Protein AF-A0A841R802-F1 (afdb_monomer_lite)

Structure (mmCIF, N/CA/C/O backbone):
data_AF-A0A841R802-F1
#
_entry.id   AF-A0A841R802-F1
#
loop_
_atom_site.group_PDB
_atom_site.id
_atom_site.type_symbol
_atom_site.label_atom_id
_atom_site.label_alt_id
_atom_site.label_comp_id
_atom_site.label_asym_id
_atom_site.label_entity_id
_atom_site.label_seq_id
_atom_site.pdbx_PDB_ins_code
_atom_site.Cartn_x
_atom_site.Cartn_y
_atom_site.Cartn_z
_atom_site.occupancy
_atom_site.B_iso_or_equiv
_atom_site.auth_seq_id
_atom_site.auth_comp_id
_atom_site.auth_asym_id
_atom_site.auth_atom_id
_atom_site.pdbx_PDB_model_num
ATOM 1 N N . MET A 1 1 ? 0.998 -7.413 -37.205 1.00 53.88 1 MET A N 1
ATOM 2 C CA . MET A 1 1 ? 0.824 -7.069 -35.782 1.00 53.88 1 MET A CA 1
ATOM 3 C C . MET A 1 1 ? 1.559 -5.780 -35.501 1.00 53.88 1 MET A C 1
ATOM 5 O O . MET A 1 1 ? 2.720 -5.645 -35.882 1.00 53.88 1 MET A O 1
ATOM 9 N N . SER A 1 2 ? 0.864 -4.784 -34.961 1.00 76.25 2 SER A N 1
ATOM 10 C CA . SER A 1 2 ? 1.490 -3.510 -34.603 1.00 76.25 2 SER A CA 1
ATOM 11 C C . SER A 1 2 ? 2.426 -3.726 -33.400 1.00 76.25 2 SER A C 1
ATOM 13 O O . SER A 1 2 ? 2.115 -4.510 -32.512 1.00 76.25 2 SER A O 1
ATOM 15 N N . ARG A 1 3 ? 3.579 -3.039 -33.314 1.00 70.81 3 ARG A N 1
ATOM 16 C CA . ARG A 1 3 ? 4.527 -3.196 -32.175 1.00 70.81 3 ARG A CA 1
ATOM 17 C C . ARG A 1 3 ? 3.893 -2.938 -30.798 1.00 70.81 3 ARG A C 1
ATOM 19 O O . ARG A 1 3 ? 4.453 -3.332 -29.779 1.00 70.81 3 ARG A O 1
ATOM 26 N N . LEU A 1 4 ? 2.747 -2.256 -30.774 1.00 74.56 4 LEU A N 1
ATOM 27 C CA . LEU A 1 4 ? 1.942 -2.035 -29.580 1.00 74.56 4 LEU A CA 1
ATOM 28 C C . LEU A 1 4 ? 1.226 -3.317 -29.127 1.00 74.56 4 LEU A C 1
ATOM 30 O O . LEU A 1 4 ? 1.218 -3.595 -27.933 1.00 74.56 4 LEU A O 1
ATOM 34 N N . GLU A 1 5 ? 0.682 -4.112 -30.052 1.00 78.75 5 GLU A N 1
ATOM 35 C CA . GLU A 1 5 ? 0.071 -5.416 -29.746 1.00 78.75 5 GLU A CA 1
ATOM 36 C C . GLU A 1 5 ? 1.101 -6.373 -29.145 1.00 78.75 5 GLU A C 1
ATOM 38 O O . GLU A 1 5 ? 0.838 -6.978 -28.111 1.00 78.75 5 GLU A O 1
ATOM 43 N N . ASP A 1 6 ? 2.305 -6.435 -29.720 1.00 79.94 6 ASP A N 1
ATOM 44 C CA . ASP A 1 6 ? 3.393 -7.263 -29.186 1.00 79.94 6 ASP A CA 1
ATOM 45 C C . ASP A 1 6 ? 3.834 -6.801 -27.792 1.00 79.94 6 ASP A C 1
ATOM 47 O O . ASP A 1 6 ? 4.185 -7.619 -26.941 1.00 79.94 6 ASP A O 1
ATOM 51 N N . PHE A 1 7 ? 3.835 -5.488 -27.540 1.00 76.50 7 PHE A N 1
ATOM 52 C CA . PHE A 1 7 ? 4.134 -4.933 -26.223 1.00 76.50 7 PHE A CA 1
ATOM 53 C C . PHE A 1 7 ? 3.058 -5.305 -25.202 1.00 76.50 7 PHE A C 1
ATOM 55 O O . PHE A 1 7 ? 3.397 -5.797 -24.127 1.00 76.50 7 PHE A O 1
ATOM 62 N N . ILE A 1 8 ? 1.782 -5.105 -25.541 1.00 77.50 8 ILE A N 1
ATOM 63 C CA . ILE A 1 8 ? 0.657 -5.438 -24.665 1.00 77.50 8 ILE A CA 1
ATOM 64 C C . ILE A 1 8 ? 0.643 -6.941 -24.395 1.00 77.50 8 ILE A C 1
ATOM 66 O O . ILE A 1 8 ? 0.522 -7.322 -23.240 1.00 77.50 8 ILE A O 1
ATOM 70 N N . ALA A 1 9 ? 0.852 -7.789 -25.404 1.00 77.62 9 ALA A N 1
ATOM 71 C CA . ALA A 1 9 ? 0.921 -9.239 -25.234 1.00 77.62 9 ALA A CA 1
ATOM 72 C C . ALA A 1 9 ? 2.081 -9.660 -24.315 1.00 77.62 9 ALA A C 1
ATOM 74 O O . ALA A 1 9 ? 1.892 -10.482 -23.420 1.00 77.62 9 ALA A O 1
ATOM 75 N N . ARG A 1 10 ? 3.272 -9.060 -24.472 1.00 75.19 10 ARG A N 1
ATOM 76 C CA . ARG A 1 10 ? 4.422 -9.321 -23.586 1.00 75.19 10 ARG A CA 1
ATOM 77 C C . ARG A 1 10 ? 4.179 -8.836 -22.163 1.00 75.19 10 ARG A C 1
ATOM 79 O O . ARG A 1 10 ? 4.538 -9.542 -21.225 1.00 75.19 10 ARG A O 1
ATOM 86 N N . TRP A 1 11 ? 3.587 -7.657 -21.996 1.00 73.50 11 TRP A N 1
ATOM 87 C CA . TRP A 1 11 ? 3.199 -7.154 -20.684 1.00 73.50 11 TRP A CA 1
ATOM 88 C C . TRP A 1 11 ? 2.161 -8.076 -20.051 1.00 73.50 11 TRP A C 1
ATOM 90 O O . TRP A 1 11 ? 2.409 -8.562 -18.963 1.00 73.50 11 TRP A O 1
ATOM 100 N N . LEU A 1 12 ? 1.092 -8.440 -20.761 1.00 72.69 12 LEU A N 1
ATOM 101 C CA . LEU A 1 12 ? 0.051 -9.340 -20.261 1.00 72.69 12 LEU A CA 1
ATOM 102 C C . LEU A 1 12 ? 0.609 -10.721 -19.885 1.00 72.69 12 LEU A C 1
ATOM 104 O O . LEU A 1 12 ? 0.166 -11.307 -18.908 1.00 72.69 12 LEU A O 1
ATOM 108 N N . SER A 1 13 ? 1.614 -11.218 -20.617 1.00 69.00 13 SER A N 1
ATOM 109 C CA . SER A 1 13 ? 2.300 -12.479 -20.290 1.00 69.00 13 SER A CA 1
ATOM 110 C C . SER A 1 13 ? 3.199 -12.402 -19.050 1.00 69.00 13 SER A C 1
ATOM 112 O O . SER A 1 13 ? 3.583 -13.432 -18.505 1.00 69.00 13 SER A O 1
ATOM 1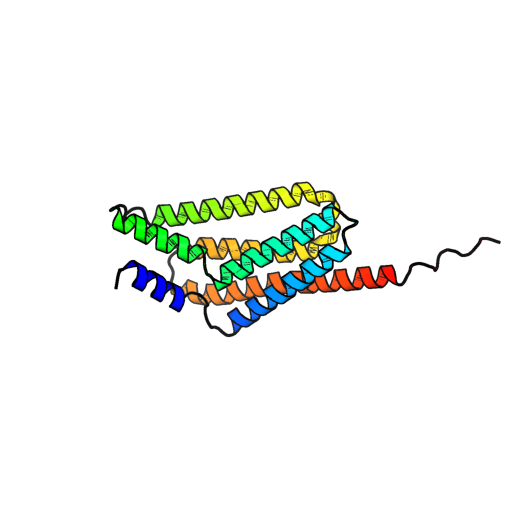14 N N . ARG A 1 14 ? 3.575 -11.187 -18.632 1.00 66.31 14 ARG A N 1
ATOM 115 C CA . ARG A 1 14 ? 4.487 -10.914 -17.512 1.00 66.31 14 ARG A CA 1
ATOM 116 C C . ARG A 1 14 ? 3.768 -10.314 -16.298 1.00 66.31 14 ARG A C 1
ATOM 118 O O . ARG A 1 14 ? 4.287 -10.397 -15.191 1.00 66.31 14 ARG A O 1
ATOM 125 N N . SER A 1 15 ? 2.603 -9.706 -16.505 1.00 59.19 15 SER A N 1
ATOM 126 C CA . SER A 1 15 ? 1.715 -9.192 -15.469 1.00 59.19 15 SER A CA 1
ATOM 127 C C . SER A 1 15 ? 1.057 -10.356 -14.746 1.00 59.19 15 SER A C 1
ATOM 129 O O . SER A 1 15 ? 0.357 -11.161 -15.355 1.00 59.19 15 SER A O 1
ATOM 131 N N . GLY A 1 16 ? 1.300 -10.431 -13.441 1.00 55.97 16 GLY A N 1
ATOM 132 C CA . GLY A 1 16 ? 0.942 -11.582 -12.626 1.00 55.97 16 GLY A CA 1
ATOM 133 C C . GLY A 1 16 ? 2.071 -12.604 -12.610 1.00 55.97 16 GLY A C 1
ATOM 134 O O . GLY A 1 16 ? 2.013 -13.616 -13.303 1.00 55.97 16 GLY A O 1
ATOM 135 N N . ASP A 1 17 ? 3.092 -12.360 -11.782 1.00 57.62 17 ASP A N 1
ATOM 136 C CA . ASP A 1 17 ? 4.033 -13.413 -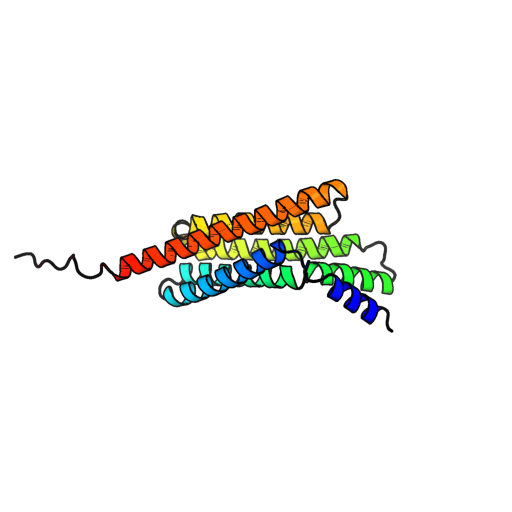11.397 1.00 57.62 17 ASP A CA 1
ATOM 137 C C . ASP A 1 17 ? 3.213 -14.574 -10.815 1.00 57.62 17 ASP A C 1
ATOM 139 O O . ASP A 1 17 ? 2.705 -14.500 -9.695 1.00 57.62 17 ASP A O 1
ATOM 143 N N . ALA A 1 18 ? 3.062 -15.655 -11.584 1.00 63.44 18 ALA A N 1
ATOM 144 C CA . ALA A 1 18 ? 2.250 -16.819 -11.230 1.00 63.44 18 ALA A CA 1
ATOM 145 C C . ALA A 1 18 ? 2.923 -17.706 -10.167 1.00 63.44 18 ALA A C 1
ATOM 147 O O . ALA A 1 18 ? 2.721 -18.919 -10.118 1.00 63.44 18 ALA A O 1
ATOM 148 N N . THR A 1 19 ? 3.755 -17.117 -9.309 1.00 77.44 19 THR A N 1
ATOM 149 C CA . THR A 1 19 ? 4.361 -17.824 -8.190 1.00 77.44 19 THR A CA 1
ATOM 150 C C . THR A 1 19 ? 3.314 -18.062 -7.109 1.00 77.44 19 THR A C 1
ATOM 152 O O . THR A 1 19 ? 2.474 -17.208 -6.820 1.00 77.44 19 THR A O 1
ATOM 155 N N . PHE A 1 20 ? 3.380 -19.232 -6.471 1.00 82.81 20 PHE A N 1
ATOM 156 C CA . PHE A 1 20 ? 2.489 -19.600 -5.369 1.00 82.81 20 PHE A CA 1
ATOM 157 C C . PHE A 1 20 ? 2.419 -18.505 -4.287 1.00 82.81 20 PHE A C 1
ATOM 159 O O . PHE A 1 20 ? 1.335 -18.115 -3.857 1.00 82.81 20 PHE A O 1
ATOM 166 N N . TRP A 1 21 ? 3.568 -17.928 -3.917 1.00 82.69 21 TRP A N 1
ATOM 167 C CA . TRP A 1 21 ? 3.653 -16.844 -2.932 1.00 82.69 21 TRP A CA 1
ATOM 168 C C . TRP A 1 21 ? 2.923 -15.565 -3.349 1.00 82.69 21 TRP A C 1
ATOM 170 O O . TRP A 1 21 ? 2.310 -14.909 -2.506 1.00 82.69 21 TRP A O 1
ATOM 180 N N . SER A 1 22 ? 2.937 -15.217 -4.636 1.00 80.81 22 SER A N 1
ATOM 181 C CA . SER A 1 22 ? 2.209 -14.046 -5.132 1.00 80.81 22 SER A CA 1
ATOM 182 C C . SER A 1 22 ? 0.702 -14.224 -4.982 1.00 80.81 22 SER A C 1
ATOM 184 O O . SER A 1 22 ? 0.035 -13.300 -4.516 1.00 80.81 22 SER A O 1
ATOM 186 N N . TRP A 1 23 ? 0.182 -15.421 -5.270 1.00 85.06 23 TRP A N 1
ATOM 187 C CA . TRP A 1 23 ? -1.226 -15.765 -5.052 1.00 85.06 23 TRP A CA 1
ATOM 188 C C . TRP A 1 23 ? -1.619 -15.729 -3.577 1.00 85.06 23 TRP A C 1
ATOM 190 O O . TRP A 1 23 ? -2.643 -15.136 -3.241 1.00 85.06 23 TRP A O 1
ATOM 200 N N . VAL A 1 24 ? -0.787 -16.290 -2.693 1.00 89.44 24 VAL A N 1
ATOM 201 C CA . VAL A 1 24 ? -1.009 -16.239 -1.237 1.00 89.44 24 VAL A CA 1
ATOM 202 C C . VAL A 1 24 ? -1.101 -14.792 -0.751 1.00 89.44 24 VAL A C 1
ATOM 204 O O . VAL A 1 24 ? -2.050 -14.431 -0.055 1.00 89.44 24 VAL A O 1
ATOM 207 N N . ILE A 1 25 ? -0.159 -13.935 -1.156 1.00 90.62 25 ILE A N 1
ATOM 208 C CA . ILE A 1 25 ? -0.159 -12.520 -0.765 1.00 90.62 25 ILE A CA 1
ATOM 209 C C . ILE A 1 25 ? -1.383 -11.791 -1.335 1.00 90.62 25 ILE A C 1
ATOM 211 O O . ILE A 1 25 ? -1.997 -10.988 -0.637 1.00 90.62 25 ILE A O 1
ATOM 215 N N . THR A 1 26 ? -1.781 -12.070 -2.578 1.00 90.19 26 THR A N 1
ATOM 216 C CA . THR A 1 26 ? -2.979 -11.468 -3.182 1.00 90.19 26 THR A CA 1
ATOM 217 C C . THR A 1 26 ? -4.261 -11.888 -2.478 1.00 90.19 26 THR A C 1
ATOM 219 O O . THR A 1 26 ? -5.112 -11.037 -2.216 1.00 90.19 26 THR A O 1
ATOM 222 N N . PHE A 1 27 ? -4.389 -13.165 -2.124 1.00 91.38 27 PHE A N 1
ATOM 223 C CA . PHE A 1 27 ? -5.514 -13.637 -1.327 1.00 91.38 27 PHE A CA 1
ATOM 224 C C . PHE A 1 27 ? -5.549 -12.936 0.035 1.00 91.38 27 PHE A C 1
ATOM 226 O O . PHE A 1 27 ? -6.595 -12.433 0.444 1.00 91.38 27 PHE A O 1
ATOM 233 N N . LEU A 1 28 ? -4.396 -12.810 0.698 1.00 93.38 28 LEU A N 1
ATOM 234 C CA . LEU A 1 28 ? -4.297 -12.102 1.969 1.00 93.38 28 LEU A CA 1
ATOM 235 C C . LEU A 1 28 ? -4.693 -10.625 1.834 1.00 93.38 28 LEU A C 1
ATOM 237 O O . LEU A 1 28 ? -5.472 -10.139 2.649 1.00 93.38 28 LEU A O 1
ATOM 241 N N . TYR A 1 29 ? -4.246 -9.926 0.785 1.00 93.56 29 TYR A N 1
ATOM 242 C CA . TYR A 1 29 ? -4.717 -8.572 0.474 1.00 93.56 29 TYR A CA 1
ATOM 243 C C . TYR A 1 29 ? -6.242 -8.515 0.400 1.00 93.56 29 TYR A C 1
ATOM 245 O O . TYR A 1 29 ? -6.845 -7.690 1.081 1.00 93.56 29 TYR A O 1
ATOM 253 N N . ALA A 1 30 ? -6.865 -9.394 -0.392 1.00 93.25 30 ALA A N 1
ATOM 254 C CA . ALA A 1 30 ? -8.315 -9.413 -0.562 1.00 93.25 30 ALA A CA 1
ATOM 255 C C . ALA A 1 30 ? -9.039 -9.594 0.781 1.00 93.25 30 ALA A C 1
ATOM 257 O O . ALA A 1 30 ? -9.958 -8.835 1.092 1.00 93.25 30 ALA A O 1
ATOM 258 N N . VAL A 1 31 ? -8.576 -10.532 1.612 1.00 95.25 31 VAL A N 1
ATOM 259 C CA . VAL A 1 31 ? -9.134 -10.769 2.950 1.00 95.25 31 VAL A CA 1
ATOM 260 C C . VAL A 1 31 ? -8.994 -9.532 3.841 1.00 95.25 31 VAL A C 1
ATOM 262 O O . VAL A 1 31 ? -9.989 -9.085 4.413 1.00 95.25 31 VAL A O 1
ATOM 265 N N . VAL A 1 32 ? -7.798 -8.939 3.943 1.00 95.06 32 VAL A N 1
ATOM 266 C CA . VAL A 1 32 ? -7.577 -7.751 4.788 1.00 95.06 32 VAL A CA 1
ATOM 267 C C . VAL A 1 32 ? -8.412 -6.565 4.300 1.00 95.06 32 VAL A C 1
ATOM 269 O O . VAL A 1 32 ? -9.009 -5.873 5.122 1.00 95.06 32 VAL A O 1
ATOM 272 N N . ILE A 1 33 ? -8.513 -6.345 2.986 1.00 94.25 33 ILE A N 1
ATOM 273 C CA . ILE A 1 33 ? -9.329 -5.272 2.397 1.00 94.25 33 ILE A CA 1
ATOM 274 C C . ILE A 1 33 ? -10.802 -5.450 2.772 1.00 94.25 33 ILE A C 1
ATOM 276 O O . ILE A 1 33 ? -11.424 -4.506 3.261 1.00 94.25 33 ILE A O 1
ATOM 280 N N . ILE A 1 34 ? -11.357 -6.651 2.572 1.00 94.38 34 IL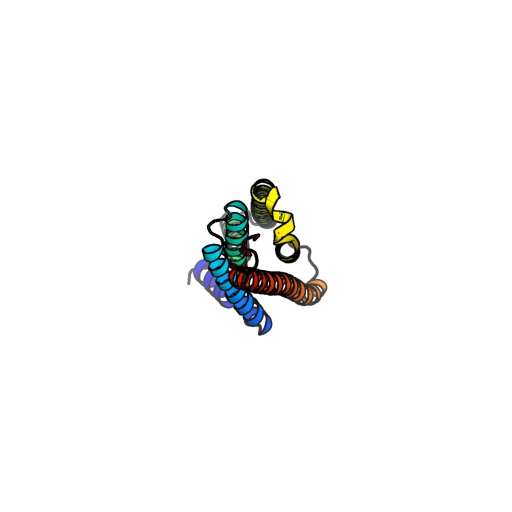E A N 1
ATOM 281 C CA . ILE A 1 34 ? -12.766 -6.942 2.865 1.00 94.38 34 ILE A CA 1
ATOM 282 C C . ILE A 1 34 ? -13.041 -6.734 4.351 1.00 94.38 34 ILE A C 1
ATOM 284 O O . ILE A 1 34 ? -13.951 -5.987 4.708 1.00 94.38 34 ILE A O 1
ATOM 288 N N . LEU A 1 35 ? -12.238 -7.342 5.225 1.00 93.88 35 LEU A N 1
ATOM 289 C CA . LEU A 1 35 ? -12.431 -7.224 6.668 1.00 93.88 35 LEU A CA 1
ATOM 290 C C . LEU A 1 35 ? -12.273 -5.776 7.145 1.00 93.88 35 LEU A C 1
ATOM 292 O O . LEU A 1 35 ? -13.053 -5.317 7.977 1.00 93.88 35 LEU A O 1
ATOM 296 N N . SER A 1 36 ? -11.307 -5.034 6.600 1.00 93.12 36 SER A N 1
ATOM 297 C CA . SER A 1 36 ? -11.069 -3.636 6.962 1.00 93.12 36 SER A CA 1
ATOM 298 C C . SER A 1 36 ? -12.247 -2.756 6.540 1.00 93.12 36 SER A C 1
ATOM 300 O O . SER A 1 36 ? -12.700 -1.896 7.301 1.00 93.12 36 SER A O 1
ATOM 302 N N . PHE A 1 37 ? -12.823 -3.015 5.365 1.00 92.94 37 PHE A N 1
ATOM 303 C CA . PHE A 1 37 ? -14.013 -2.317 4.889 1.00 92.94 37 PHE A CA 1
ATOM 304 C C . PHE A 1 37 ? -15.260 -2.647 5.723 1.00 92.94 37 PHE A C 1
ATOM 306 O O . PHE A 1 37 ? -16.026 -1.748 6.078 1.00 92.94 37 PHE A O 1
ATOM 313 N N . LEU A 1 38 ? -15.449 -3.918 6.086 1.00 91.94 38 LEU A N 1
ATOM 314 C CA . LEU A 1 38 ? -16.527 -4.350 6.979 1.00 91.94 38 LEU A CA 1
ATOM 315 C C . LEU A 1 38 ? -16.401 -3.701 8.362 1.00 91.94 38 LEU A C 1
ATOM 317 O O . LEU A 1 38 ? -17.378 -3.153 8.873 1.00 91.94 38 LEU A O 1
ATOM 321 N N . TYR A 1 39 ? -15.196 -3.684 8.933 1.00 91.38 39 TYR A N 1
ATOM 322 C CA . TYR A 1 39 ? -14.935 -3.033 10.213 1.00 91.38 39 TYR A CA 1
ATOM 323 C C . TYR A 1 39 ? -15.186 -1.522 10.143 1.00 91.38 39 TYR A C 1
ATOM 325 O O . TYR A 1 39 ? -15.868 -0.975 11.007 1.00 91.38 39 TYR A O 1
ATOM 333 N N . THR A 1 40 ? -14.758 -0.861 9.062 1.00 91.19 40 THR A N 1
ATOM 334 C CA . THR A 1 40 ? -15.025 0.567 8.814 1.00 91.19 40 THR A CA 1
ATOM 335 C C . THR A 1 40 ? -16.525 0.881 8.861 1.00 91.19 40 THR A C 1
ATOM 337 O O . THR A 1 40 ? -16.927 1.882 9.449 1.00 91.19 40 THR A O 1
ATOM 340 N N . ARG A 1 41 ? -17.383 0.013 8.306 1.00 88.88 41 ARG A N 1
ATOM 341 C CA . ARG A 1 41 ? -18.846 0.192 8.368 1.00 88.88 41 ARG A CA 1
ATOM 342 C C . ARG A 1 41 ? -19.393 0.138 9.798 1.00 88.88 41 ARG A C 1
ATOM 344 O O . ARG A 1 41 ? -20.354 0.852 10.078 1.00 88.88 41 ARG A O 1
ATOM 351 N N . LYS A 1 42 ? -18.783 -0.657 10.685 1.00 87.31 42 LYS A N 1
ATOM 352 C CA . LYS A 1 42 ? -19.180 -0.795 12.097 1.00 87.31 42 LYS A CA 1
ATOM 353 C C . LYS A 1 42 ? -18.840 0.453 12.920 1.00 87.31 42 LYS A C 1
ATOM 355 O O . LYS A 1 42 ? -19.648 0.906 13.719 1.00 87.31 42 LYS A O 1
ATOM 360 N N . ILE A 1 43 ? -17.685 1.068 12.674 1.00 87.06 43 ILE A N 1
ATOM 361 C CA . ILE A 1 43 ? -17.165 2.203 13.463 1.00 87.06 43 ILE A CA 1
ATOM 362 C C . ILE A 1 43 ? -17.597 3.589 12.948 1.00 87.06 43 ILE A C 1
ATOM 364 O O . ILE A 1 43 ? -16.934 4.588 13.226 1.00 87.06 43 ILE A O 1
ATOM 368 N N . ARG A 1 44 ? -18.708 3.689 12.202 1.00 80.56 44 ARG A N 1
ATOM 369 C CA . ARG A 1 44 ? -19.188 4.948 11.585 1.00 80.56 44 ARG A CA 1
ATOM 370 C C . ARG A 1 44 ? -19.370 6.121 12.560 1.00 80.56 44 ARG A C 1
ATOM 372 O O . ARG A 1 44 ? -19.303 7.268 12.125 1.00 80.56 44 ARG A O 1
ATOM 379 N N . GLY A 1 45 ? -19.585 5.852 13.849 1.00 82.19 45 GLY A N 1
ATOM 380 C CA . GLY A 1 45 ? -19.702 6.886 14.885 1.00 82.19 45 GLY A CA 1
ATOM 381 C C . GLY A 1 45 ? -18.387 7.609 15.209 1.00 82.19 45 GLY A C 1
ATOM 382 O O . GLY A 1 45 ? -18.406 8.779 15.581 1.00 82.19 45 GLY A O 1
ATOM 383 N N . ASP A 1 46 ? -17.237 6.958 15.013 1.00 87.69 46 ASP A N 1
ATOM 384 C CA . ASP A 1 46 ? -15.910 7.516 15.291 1.00 87.69 46 ASP A CA 1
ATOM 385 C C . ASP A 1 46 ? -15.272 8.022 13.989 1.00 87.69 46 ASP A C 1
ATOM 387 O O . ASP A 1 46 ? -14.516 7.317 13.321 1.00 87.69 46 ASP A O 1
ATOM 391 N N . LYS A 1 47 ? -15.617 9.257 13.593 1.00 88.19 47 LYS A N 1
ATOM 392 C CA . LYS A 1 47 ? -15.186 9.872 12.321 1.00 88.19 47 LYS A CA 1
ATOM 393 C C . LYS A 1 47 ? -13.676 9.757 12.028 1.00 88.19 47 LYS A C 1
ATOM 395 O O . LYS A 1 47 ? -13.346 9.349 10.911 1.00 88.19 47 LYS A O 1
ATOM 400 N N . PRO A 1 48 ? -12.746 10.111 12.942 1.00 87.81 48 PRO A N 1
ATOM 401 C CA . PRO A 1 48 ? -11.315 10.004 12.654 1.00 87.81 48 PRO A CA 1
ATOM 402 C C . PRO A 1 48 ? -10.849 8.549 12.524 1.00 87.81 48 PRO A C 1
ATOM 404 O O . PRO A 1 48 ? -10.022 8.252 11.662 1.00 87.81 48 PRO A O 1
ATOM 407 N N . LEU A 1 49 ? -11.397 7.622 13.318 1.00 89.25 49 LEU A N 1
ATOM 408 C CA . LEU A 1 49 ? -11.069 6.201 13.198 1.00 89.25 49 LEU A CA 1
ATOM 409 C C . LEU A 1 49 ? -11.619 5.618 11.889 1.00 89.25 49 LEU A C 1
ATOM 411 O O . LEU A 1 49 ? -10.897 4.932 11.170 1.00 89.25 49 LEU A O 1
ATOM 415 N N . HIS A 1 50 ? -12.856 5.958 11.531 1.00 91.00 50 HIS A N 1
ATOM 416 C CA . HIS A 1 50 ? -13.476 5.589 10.262 1.00 91.00 50 HIS A CA 1
ATOM 417 C C . HIS A 1 50 ? -12.646 6.078 9.069 1.00 91.00 50 HIS A C 1
ATOM 419 O O . HIS A 1 50 ? -12.381 5.306 8.150 1.00 91.00 50 HIS A O 1
ATOM 425 N N . LEU A 1 51 ? -12.193 7.339 9.086 1.00 90.94 51 LEU A N 1
ATOM 426 C CA . LEU A 1 51 ? -11.332 7.883 8.033 1.00 90.94 51 LEU A CA 1
ATOM 427 C C . LEU A 1 51 ? -10.012 7.107 7.924 1.00 90.94 51 LEU A C 1
ATOM 429 O O . LEU A 1 51 ? -9.584 6.805 6.814 1.00 90.94 51 LEU A O 1
ATOM 433 N N . LEU A 1 52 ? -9.391 6.747 9.054 1.00 91.12 52 LEU A N 1
ATOM 434 C CA . LEU A 1 52 ? -8.147 5.974 9.081 1.00 91.12 52 LEU A CA 1
ATOM 435 C C . LEU A 1 52 ? -8.322 4.585 8.453 1.00 91.12 52 LEU A C 1
ATOM 437 O O . LEU A 1 52 ? -7.547 4.219 7.572 1.00 91.12 52 LEU A O 1
ATOM 441 N N . TRP A 1 53 ? -9.342 3.826 8.859 1.00 91.62 53 TRP A N 1
ATOM 442 C CA . TRP A 1 53 ? -9.582 2.482 8.318 1.00 91.62 53 TRP A CA 1
ATOM 443 C C . TRP A 1 53 ? -10.063 2.508 6.867 1.00 91.62 53 TRP A C 1
ATOM 445 O O . TRP A 1 53 ? -9.671 1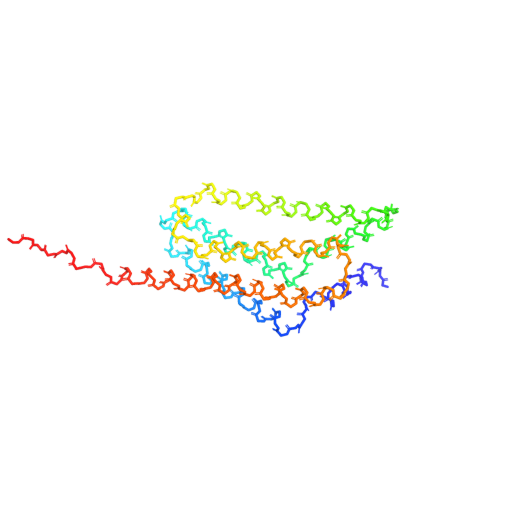.650 6.074 1.00 91.62 53 TRP A O 1
ATOM 455 N N . MET A 1 54 ? -10.828 3.525 6.467 1.00 92.62 54 MET A N 1
ATOM 456 C CA . MET A 1 54 ? -11.198 3.730 5.066 1.00 92.62 54 MET A CA 1
ATOM 457 C C . MET A 1 54 ? -9.972 4.045 4.201 1.00 92.62 54 MET A C 1
ATOM 459 O O . MET A 1 54 ? -9.808 3.459 3.128 1.00 92.62 54 MET A O 1
ATOM 463 N N . ALA A 1 55 ? -9.086 4.923 4.677 1.00 91.88 55 ALA A N 1
ATOM 464 C CA . ALA A 1 55 ? -7.842 5.249 3.990 1.00 91.88 55 ALA A CA 1
ATOM 465 C C . ALA A 1 55 ? -6.920 4.026 3.889 1.00 91.88 55 ALA A C 1
ATOM 467 O O . ALA A 1 55 ? -6.399 3.750 2.812 1.00 91.88 55 ALA A O 1
ATOM 468 N N . LEU A 1 56 ? -6.790 3.242 4.965 1.00 91.75 56 LEU A N 1
ATOM 469 C CA . LEU A 1 56 ? -6.026 1.994 4.969 1.00 91.75 56 LEU A CA 1
ATOM 470 C C . LEU A 1 56 ? -6.602 0.968 3.985 1.00 91.75 56 LEU A C 1
ATOM 472 O O . LEU A 1 56 ? -5.858 0.395 3.197 1.00 91.75 56 LEU A O 1
ATOM 476 N N . SER A 1 57 ? -7.923 0.775 3.974 1.00 93.00 57 SER A N 1
ATOM 477 C CA . SER A 1 57 ? -8.591 -0.144 3.037 1.00 93.00 57 SER A CA 1
ATOM 478 C C . SER A 1 57 ? -8.345 0.266 1.585 1.00 93.00 57 SER A C 1
ATOM 480 O O . SER A 1 57 ? -8.027 -0.570 0.744 1.00 93.00 57 SER A O 1
ATOM 482 N N . THR A 1 58 ? -8.446 1.568 1.302 1.00 92.69 58 THR A N 1
ATOM 483 C CA . THR A 1 58 ? -8.202 2.131 -0.033 1.00 92.69 58 THR A CA 1
ATOM 484 C C . THR A 1 58 ? -6.738 1.971 -0.439 1.00 92.69 58 THR A C 1
ATOM 486 O O . THR A 1 58 ? -6.451 1.577 -1.567 1.00 92.69 58 THR A O 1
ATOM 489 N N . PHE A 1 59 ? -5.805 2.216 0.484 1.00 91.38 59 PHE A N 1
ATOM 490 C CA . PHE A 1 59 ? -4.375 2.010 0.268 1.00 91.38 59 PHE A CA 1
ATOM 491 C C . PHE A 1 59 ? -4.046 0.542 -0.030 1.00 91.38 59 PHE A C 1
ATOM 493 O O . PHE A 1 59 ? -3.347 0.255 -1.000 1.00 91.38 59 PHE A O 1
ATOM 500 N N . LEU A 1 60 ? -4.585 -0.394 0.756 1.00 91.94 60 LEU A N 1
ATOM 501 C CA . LEU A 1 60 ? -4.392 -1.828 0.540 1.00 91.94 60 LEU A CA 1
ATOM 502 C C . LEU A 1 60 ? -4.991 -2.289 -0.790 1.00 91.94 60 LEU A C 1
ATOM 504 O O . LEU A 1 60 ? -4.366 -3.085 -1.485 1.00 91.94 60 LEU A O 1
ATOM 508 N N . LEU A 1 61 ? -6.156 -1.761 -1.172 1.00 92.00 61 LEU A N 1
ATOM 509 C CA . LEU A 1 61 ? -6.762 -2.031 -2.474 1.00 92.00 61 LEU A CA 1
ATOM 510 C C . LEU A 1 61 ? -5.871 -1.536 -3.613 1.00 92.00 61 LEU A C 1
ATOM 512 O O . LEU A 1 61 ? -5.578 -2.301 -4.530 1.00 92.00 61 LEU A O 1
ATOM 516 N N . ALA A 1 62 ? -5.388 -0.295 -3.533 1.00 88.44 62 ALA A N 1
ATOM 517 C CA . ALA A 1 62 ? -4.475 0.261 -4.524 1.00 88.44 62 ALA A CA 1
ATOM 518 C C . ALA A 1 62 ? -3.187 -0.572 -4.634 1.00 88.44 62 ALA A C 1
ATOM 520 O O . ALA A 1 62 ? -2.754 -0.884 -5.741 1.00 88.44 62 ALA A O 1
ATOM 521 N N . MET A 1 63 ? -2.614 -0.997 -3.504 1.00 87.56 63 MET A N 1
ATOM 522 C CA . MET A 1 63 ? -1.438 -1.872 -3.460 1.00 87.56 63 MET A CA 1
ATOM 523 C C . MET A 1 63 ? -1.713 -3.247 -4.081 1.00 87.56 63 MET A C 1
ATOM 525 O O . MET A 1 63 ? -0.931 -3.698 -4.915 1.00 87.56 63 MET A O 1
ATOM 529 N N . GLY A 1 64 ? -2.824 -3.900 -3.731 1.00 87.19 64 GLY A N 1
ATOM 530 C CA . GLY A 1 64 ? -3.190 -5.218 -4.253 1.00 87.19 64 GLY A CA 1
ATOM 531 C C . GLY A 1 64 ? -3.462 -5.205 -5.759 1.00 87.19 64 GLY A C 1
ATOM 532 O O . GLY A 1 64 ? -2.956 -6.060 -6.487 1.00 87.19 64 GLY A O 1
ATOM 533 N N . VAL A 1 65 ? -4.187 -4.192 -6.244 1.00 85.69 65 VAL A N 1
ATOM 534 C CA . VAL A 1 65 ? -4.428 -3.976 -7.680 1.00 85.69 65 VAL A CA 1
ATOM 535 C C . VAL A 1 65 ? -3.114 -3.684 -8.403 1.00 85.69 65 VAL A C 1
ATOM 537 O O . VAL A 1 65 ? -2.832 -4.303 -9.429 1.00 85.69 65 VAL A O 1
ATOM 540 N N . ASN A 1 66 ? -2.275 -2.799 -7.852 1.00 83.69 66 ASN A N 1
ATOM 541 C CA . ASN A 1 66 ? -0.970 -2.484 -8.432 1.00 83.69 66 ASN A CA 1
ATOM 542 C C . ASN A 1 66 ? -0.049 -3.710 -8.472 1.00 83.69 66 ASN A C 1
ATOM 544 O O . ASN A 1 66 ? 0.688 -3.870 -9.435 1.00 83.69 66 ASN A O 1
ATOM 548 N N . LYS A 1 67 ? -0.103 -4.603 -7.478 1.00 80.38 67 LYS A N 1
ATOM 549 C CA . LYS A 1 67 ? 0.682 -5.844 -7.474 1.00 80.38 67 LYS A CA 1
ATOM 550 C C . LYS A 1 67 ? 0.295 -6.763 -8.637 1.00 80.38 67 LYS A C 1
ATOM 552 O O . LYS A 1 67 ? 1.189 -7.311 -9.268 1.00 80.38 67 LYS A O 1
ATOM 557 N N . GLN A 1 68 ? -1.003 -6.927 -8.900 1.00 81.06 68 GLN A N 1
ATOM 558 C CA . GLN A 1 68 ? -1.512 -7.851 -9.921 1.00 81.06 68 GLN A CA 1
ATOM 559 C C . GLN A 1 68 ? -1.389 -7.299 -11.345 1.00 81.06 68 GLN A C 1
ATOM 561 O O . GLN A 1 68 ? -0.896 -7.992 -12.230 1.00 81.06 68 GLN A O 1
ATOM 566 N N . LEU A 1 69 ? -1.782 -6.040 -11.573 1.00 76.12 69 LEU A N 1
ATOM 567 C CA . LEU A 1 69 ? -1.632 -5.417 -12.892 1.00 76.12 69 LEU A CA 1
ATOM 568 C C . LEU A 1 69 ? -0.189 -4.986 -13.184 1.00 76.12 69 LEU A C 1
ATOM 570 O O . LEU A 1 69 ? 0.155 -4.790 -14.341 1.00 76.12 69 LEU A O 1
ATOM 574 N N . ASP A 1 70 ? 0.644 -4.790 -12.161 1.00 77.12 70 ASP A N 1
ATOM 575 C CA . ASP A 1 70 ? 1.962 -4.159 -12.286 1.00 77.12 70 ASP A CA 1
ATOM 576 C C . ASP A 1 70 ? 1.892 -2.850 -13.102 1.00 77.12 70 ASP A C 1
ATOM 578 O O . ASP A 1 70 ? 2.657 -2.602 -14.040 1.00 77.12 70 ASP A O 1
ATOM 582 N N . PHE A 1 71 ? 0.907 -2.003 -12.756 1.00 74.94 71 PHE A N 1
ATOM 583 C CA . PHE A 1 71 ? 0.601 -0.753 -13.466 1.00 74.94 71 PHE A CA 1
ATOM 584 C C . PHE A 1 71 ? 1.803 0.195 -13.494 1.00 74.94 71 PHE A C 1
ATOM 586 O O . PHE A 1 71 ? 2.046 0.887 -14.482 1.00 74.94 71 PHE A O 1
ATOM 593 N N . GLN A 1 72 ? 2.606 0.185 -12.432 1.00 76.06 72 GLN A N 1
ATOM 594 C CA . GLN A 1 72 ? 3.852 0.939 -12.373 1.00 76.06 72 GLN A CA 1
ATOM 595 C C . GLN A 1 72 ? 4.836 0.524 -13.480 1.00 76.06 72 GLN A C 1
ATOM 597 O O . GLN A 1 72 ? 5.403 1.382 -14.162 1.00 76.06 72 GLN A O 1
ATOM 602 N N . THR A 1 73 ? 5.013 -0.778 -13.701 1.00 74.50 73 THR A N 1
ATOM 603 C CA . THR A 1 73 ? 5.853 -1.295 -14.787 1.00 74.50 73 THR A CA 1
ATOM 604 C C . THR A 1 73 ? 5.257 -0.960 -16.149 1.00 74.50 73 THR A C 1
ATOM 606 O O . THR A 1 73 ? 6.001 -0.553 -17.046 1.00 74.50 73 THR A O 1
ATOM 609 N N . LEU A 1 74 ? 3.929 -1.043 -16.298 1.00 78.88 74 LEU A N 1
ATOM 610 C CA . LEU A 1 74 ? 3.234 -0.641 -17.524 1.00 78.88 74 LEU A CA 1
ATOM 611 C C . LEU A 1 74 ? 3.529 0.819 -17.886 1.00 78.88 74 LEU A C 1
ATOM 613 O O . LEU A 1 74 ? 3.940 1.097 -19.012 1.00 78.88 74 LEU A O 1
ATOM 617 N N . LEU A 1 75 ? 3.368 1.744 -16.934 1.00 78.75 75 LEU A N 1
ATOM 618 C CA . LEU A 1 75 ? 3.632 3.170 -17.140 1.00 78.75 75 LEU A CA 1
ATOM 619 C C . LEU A 1 75 ? 5.085 3.428 -17.540 1.00 78.75 75 LEU A C 1
ATOM 621 O O . LEU A 1 75 ? 5.356 4.179 -18.476 1.00 78.75 75 LEU A O 1
ATOM 625 N N . ILE A 1 76 ? 6.027 2.783 -16.855 1.00 76.44 76 ILE A N 1
ATOM 626 C CA . ILE A 1 76 ? 7.456 2.968 -17.101 1.00 76.44 76 ILE A CA 1
ATOM 627 C C . ILE A 1 76 ? 7.860 2.412 -18.467 1.00 76.44 76 ILE A C 1
ATOM 629 O O . ILE A 1 76 ? 8.560 3.084 -19.228 1.00 76.44 76 ILE A O 1
ATOM 633 N N . MET A 1 77 ? 7.437 1.192 -18.802 1.00 76.00 77 MET A N 1
ATOM 634 C CA . MET A 1 77 ? 7.768 0.584 -20.090 1.00 76.00 77 MET A CA 1
ATOM 635 C C . MET A 1 77 ? 7.045 1.281 -21.246 1.00 76.00 77 MET A C 1
ATOM 637 O O . MET A 1 77 ? 7.670 1.545 -22.273 1.00 76.00 77 MET A O 1
ATOM 641 N N . GLY A 1 78 ? 5.775 1.648 -21.065 1.00 79.69 78 GLY A N 1
ATOM 642 C CA . GLY A 1 78 ? 5.000 2.417 -22.038 1.00 79.69 78 GLY A CA 1
ATOM 643 C C . GLY A 1 78 ? 5.599 3.801 -22.287 1.00 79.69 78 GLY A C 1
ATOM 644 O O . GLY A 1 78 ? 5.772 4.202 -23.437 1.00 79.69 78 GLY A O 1
ATOM 645 N N . GLY A 1 79 ? 6.025 4.496 -21.229 1.00 78.25 79 GLY A N 1
ATOM 646 C CA . GLY A 1 79 ? 6.738 5.768 -21.339 1.00 78.25 79 GLY A CA 1
ATOM 647 C C . GLY A 1 79 ? 8.066 5.628 -22.086 1.00 78.25 79 GLY A C 1
ATOM 648 O O . GLY A 1 79 ? 8.364 6.425 -22.975 1.00 78.25 79 GLY A O 1
ATOM 649 N N . ARG A 1 80 ? 8.841 4.569 -21.814 1.00 76.31 80 ARG A N 1
ATOM 650 C CA . ARG A 1 80 ? 10.066 4.262 -22.575 1.00 76.31 80 ARG A CA 1
ATOM 651 C C . ARG A 1 80 ? 9.783 3.969 -24.046 1.00 76.31 80 ARG A C 1
ATOM 653 O O . ARG A 1 80 ? 10.551 4.412 -24.895 1.00 76.31 80 ARG A O 1
ATOM 660 N N . TYR A 1 81 ? 8.708 3.248 -24.354 1.00 78.69 81 TYR A N 1
ATOM 661 C CA . TYR A 1 81 ? 8.294 2.985 -25.732 1.00 78.69 81 TYR A CA 1
ATOM 662 C C . TYR A 1 81 ? 7.923 4.280 -26.464 1.00 78.69 81 TYR A C 1
ATOM 664 O O . TYR A 1 81 ? 8.371 4.500 -27.590 1.00 78.69 81 TYR A O 1
ATOM 672 N N . LEU A 1 82 ? 7.170 5.168 -25.810 1.00 79.88 82 LEU A N 1
ATOM 673 C CA . LEU A 1 82 ? 6.806 6.461 -26.381 1.00 79.88 82 LEU A CA 1
ATOM 674 C C . LEU A 1 82 ? 8.050 7.322 -26.631 1.00 79.88 82 LEU A C 1
ATOM 676 O O . LEU A 1 82 ? 8.221 7.817 -27.740 1.00 79.88 82 LEU A O 1
ATOM 680 N N . ALA A 1 83 ? 8.960 7.399 -25.654 1.00 79.50 83 ALA A N 1
ATOM 681 C CA . ALA A 1 83 ? 10.236 8.100 -25.791 1.00 79.50 83 ALA A CA 1
ATOM 682 C C . ALA A 1 83 ? 11.104 7.530 -26.917 1.00 79.50 83 ALA A C 1
ATOM 684 O O . ALA A 1 83 ? 11.793 8.278 -27.608 1.00 79.50 83 ALA A O 1
ATOM 685 N N . TRP A 1 84 ? 11.062 6.211 -27.123 1.00 77.44 84 TRP A N 1
ATOM 686 C CA . TRP A 1 84 ? 11.759 5.561 -28.226 1.00 77.44 84 TRP A CA 1
ATOM 687 C C . TRP A 1 84 ? 11.180 5.974 -29.578 1.00 77.44 84 TRP A C 1
ATOM 689 O O . TRP A 1 84 ? 11.929 6.377 -30.466 1.00 77.44 84 TRP A O 1
ATOM 699 N N . LYS A 1 85 ? 9.849 5.970 -29.709 1.00 79.75 85 LYS A N 1
ATOM 700 C CA . LYS A 1 85 ? 9.154 6.398 -30.929 1.00 79.75 85 LYS A CA 1
ATOM 701 C C . LYS A 1 85 ? 9.407 7.872 -31.263 1.00 79.75 85 LYS A C 1
ATOM 703 O O . LYS A 1 85 ? 9.493 8.216 -32.435 1.00 79.75 85 LYS A O 1
ATOM 708 N N . THR A 1 86 ? 9.540 8.732 -30.257 1.00 80.44 86 THR A N 1
ATOM 709 C CA . THR A 1 86 ? 9.790 10.172 -30.433 1.00 80.44 86 THR A CA 1
ATOM 710 C C . THR A 1 86 ? 11.279 10.532 -30.543 1.00 80.44 86 THR A C 1
ATOM 712 O O . THR A 1 86 ? 11.604 11.712 -30.590 1.00 80.44 86 THR A O 1
ATOM 715 N N . GLY A 1 87 ? 12.198 9.556 -30.558 1.00 79.25 87 GLY A N 1
ATOM 716 C CA . GLY A 1 87 ? 13.648 9.790 -30.679 1.00 79.25 87 GLY A CA 1
ATOM 717 C C . GLY A 1 87 ? 14.365 10.185 -29.375 1.00 79.25 87 GLY A C 1
ATOM 718 O O . GLY A 1 87 ? 15.582 10.343 -29.354 1.00 79.25 87 GLY A O 1
ATOM 719 N N . PHE A 1 88 ? 13.651 10.257 -28.251 1.00 78.44 88 PHE A N 1
ATOM 720 C CA . PHE A 1 88 ? 14.161 10.627 -26.924 1.00 78.44 88 PHE A CA 1
ATOM 721 C C . PHE A 1 88 ? 14.685 9.423 -26.113 1.00 78.44 88 PHE A C 1
ATOM 723 O O . PHE A 1 88 ? 14.658 9.426 -24.882 1.00 78.44 88 PHE A O 1
ATOM 730 N N . ILE A 1 89 ? 15.208 8.388 -26.781 1.00 65.00 89 ILE A N 1
ATOM 731 C CA . ILE A 1 89 ? 15.687 7.124 -26.172 1.00 65.00 89 ILE A CA 1
ATOM 732 C C . ILE A 1 89 ? 16.641 7.373 -24.996 1.00 65.00 89 ILE A C 1
ATOM 734 O O . ILE A 1 89 ? 16.597 6.678 -23.978 1.00 65.00 89 ILE A O 1
ATOM 738 N N . ARG A 1 90 ? 17.478 8.406 -25.125 1.00 66.12 90 ARG A N 1
ATOM 739 C CA . ARG A 1 90 ? 18.503 8.798 -24.152 1.00 66.12 90 ARG A CA 1
ATOM 740 C C . ARG A 1 90 ? 17.928 9.248 -22.793 1.00 66.12 90 ARG A C 1
ATOM 742 O O . ARG A 1 90 ? 18.675 9.305 -21.820 1.00 66.12 90 ARG A O 1
ATOM 749 N N . TYR A 1 91 ? 16.616 9.488 -22.699 1.00 67.94 91 TYR A N 1
ATOM 750 C CA . TYR A 1 91 ? 15.912 9.963 -21.499 1.00 67.94 91 TYR A CA 1
ATOM 751 C C . TYR A 1 91 ? 15.029 8.900 -20.822 1.00 67.94 91 TYR A C 1
ATOM 753 O O . TYR A 1 91 ? 14.245 9.222 -19.933 1.00 67.94 91 TYR A O 1
ATOM 761 N N . GLY A 1 92 ? 15.157 7.616 -21.180 1.00 68.56 92 GLY A N 1
ATOM 762 C CA . GLY A 1 92 ? 14.368 6.547 -20.547 1.00 68.56 92 GLY A CA 1
ATOM 763 C C . GLY A 1 92 ? 14.526 6.458 -19.017 1.00 68.56 92 GLY A C 1
ATOM 764 O O . GLY A 1 92 ? 13.579 6.082 -18.329 1.00 68.56 92 GLY A O 1
ATOM 765 N N . TRP A 1 93 ? 15.686 6.854 -18.483 1.00 71.88 93 TRP A N 1
ATOM 766 C CA . TRP A 1 93 ? 15.944 6.948 -17.040 1.00 71.88 93 TRP A CA 1
ATOM 767 C C . TRP A 1 93 ? 15.211 8.133 -16.388 1.00 71.88 93 TRP A C 1
ATOM 769 O O . TRP A 1 93 ? 14.725 8.009 -15.268 1.00 71.88 93 TRP A O 1
ATOM 779 N N . VAL A 1 94 ? 15.040 9.249 -17.109 1.00 78.25 94 VAL A N 1
ATOM 780 C CA . VAL A 1 94 ? 14.284 10.420 -16.633 1.00 78.25 94 VAL A CA 1
ATOM 781 C C . VAL A 1 94 ? 12.819 10.059 -16.420 1.00 78.25 94 VAL A C 1
ATOM 783 O O . VAL A 1 94 ? 12.240 10.433 -15.408 1.00 78.25 94 VAL A O 1
ATOM 786 N N . ILE A 1 95 ? 12.232 9.267 -17.323 1.00 77.25 95 ILE A N 1
ATOM 787 C CA . ILE A 1 95 ? 10.841 8.801 -17.195 1.00 77.25 95 ILE A CA 1
ATOM 788 C C . ILE A 1 95 ? 10.669 7.917 -15.957 1.00 77.25 95 ILE A C 1
ATOM 790 O O . ILE A 1 95 ? 9.695 8.064 -15.223 1.00 77.25 95 ILE A O 1
ATOM 794 N N . GLN A 1 96 ? 11.629 7.028 -15.695 1.00 75.69 96 GLN A N 1
ATOM 795 C CA . GLN A 1 96 ? 11.622 6.174 -14.505 1.00 75.69 96 GLN A CA 1
ATOM 796 C C . GLN A 1 96 ? 11.718 6.989 -13.215 1.00 75.69 96 GLN A C 1
ATOM 798 O O . GLN A 1 96 ? 10.934 6.768 -12.293 1.00 75.69 96 GLN A O 1
ATOM 803 N N . MET A 1 97 ? 12.645 7.949 -13.160 1.00 79.06 97 MET A N 1
ATOM 804 C CA . MET A 1 97 ? 12.811 8.818 -11.995 1.00 79.06 97 MET A CA 1
ATOM 805 C C . MET A 1 97 ? 11.600 9.725 -11.786 1.00 79.06 97 MET A C 1
ATOM 807 O O . MET A 1 97 ? 11.143 9.851 -10.656 1.00 79.06 97 MET A O 1
ATOM 811 N N . ALA A 1 98 ? 11.038 10.299 -12.851 1.00 82.50 98 ALA A N 1
ATOM 812 C CA . ALA A 1 98 ? 9.846 11.136 -12.768 1.00 82.50 98 ALA A CA 1
ATOM 813 C C . ALA A 1 98 ? 8.633 10.338 -12.270 1.00 82.50 98 ALA A C 1
ATOM 815 O O . ALA A 1 98 ? 7.958 10.771 -11.341 1.00 82.50 98 ALA A O 1
ATOM 816 N N . ALA A 1 99 ? 8.391 9.143 -12.822 1.00 78.62 99 ALA A N 1
ATOM 817 C CA . ALA A 1 99 ? 7.310 8.271 -12.367 1.00 78.62 99 ALA A CA 1
ATOM 818 C C . ALA A 1 99 ? 7.490 7.867 -10.894 1.00 78.62 99 ALA A C 1
ATOM 820 O O . ALA A 1 99 ? 6.555 7.980 -10.102 1.00 78.62 99 ALA A O 1
ATOM 821 N N . GLY A 1 100 ? 8.703 7.454 -10.507 1.00 78.88 100 GLY A N 1
ATOM 822 C CA . GLY A 1 100 ? 9.027 7.112 -9.122 1.00 78.88 100 GLY A CA 1
ATOM 823 C C . GLY A 1 100 ? 8.862 8.291 -8.161 1.00 78.88 100 GLY A C 1
ATOM 824 O O . GLY A 1 100 ? 8.284 8.123 -7.087 1.00 78.88 100 GLY A O 1
ATOM 825 N N . ALA A 1 101 ? 9.310 9.486 -8.556 1.00 82.19 101 ALA A N 1
ATOM 826 C CA . ALA A 1 101 ? 9.179 10.709 -7.771 1.00 82.19 101 ALA A CA 1
ATOM 827 C C . ALA A 1 101 ? 7.709 11.100 -7.577 1.00 82.19 101 ALA A C 1
ATOM 829 O O . ALA A 1 101 ? 7.292 11.312 -6.445 1.00 82.19 101 ALA A O 1
ATOM 830 N N . ILE A 1 102 ? 6.905 11.108 -8.646 1.00 85.56 102 ILE A N 1
ATOM 831 C CA . ILE A 1 102 ? 5.473 11.437 -8.577 1.00 85.56 102 ILE A CA 1
ATOM 832 C C . ILE A 1 102 ? 4.742 10.474 -7.636 1.00 85.56 102 ILE A C 1
ATOM 834 O O . ILE A 1 102 ? 4.038 10.922 -6.733 1.00 85.56 102 ILE A O 1
ATOM 838 N N . ILE A 1 103 ? 4.936 9.161 -7.802 1.00 82.81 103 ILE A N 1
ATOM 839 C CA . ILE A 1 103 ? 4.294 8.150 -6.946 1.00 82.81 103 ILE A CA 1
ATOM 840 C C . ILE A 1 103 ? 4.727 8.336 -5.486 1.00 82.81 103 ILE A C 1
ATOM 842 O O . ILE A 1 103 ? 3.882 8.372 -4.593 1.00 82.81 103 ILE A O 1
ATOM 846 N N . SER A 1 104 ? 6.026 8.522 -5.242 1.00 81.12 104 SER A N 1
ATOM 847 C CA . SER A 1 104 ? 6.568 8.723 -3.893 1.00 81.12 104 SER A CA 1
ATOM 848 C C . SER A 1 104 ? 6.005 9.980 -3.229 1.00 81.12 104 SER A C 1
ATOM 850 O O . SER A 1 104 ? 5.601 9.930 -2.067 1.00 81.12 104 SER A O 1
ATOM 852 N N . SER A 1 105 ? 5.920 11.094 -3.961 1.00 85.69 105 SER A N 1
ATOM 853 C CA . SER A 1 105 ? 5.345 12.349 -3.473 1.00 85.69 105 SER A CA 1
ATOM 854 C C . SER A 1 105 ? 3.856 12.216 -3.159 1.00 85.69 105 SER A C 1
ATOM 856 O O . SER A 1 105 ? 3.415 12.707 -2.121 1.00 85.69 105 SER A O 1
ATOM 858 N N . LEU A 1 106 ? 3.085 11.519 -4.000 1.00 87.62 106 LEU A N 1
ATOM 859 C CA . LEU A 1 106 ? 1.664 11.255 -3.748 1.00 87.62 106 LEU A CA 1
ATOM 860 C C . LEU A 1 106 ? 1.465 10.391 -2.497 1.00 87.62 106 LEU A C 1
ATOM 862 O O . LEU A 1 106 ? 0.638 10.726 -1.648 1.00 87.62 106 LEU A O 1
ATOM 866 N N . CYS A 1 107 ? 2.249 9.321 -2.340 1.00 84.62 107 CYS A N 1
ATOM 867 C CA . CYS A 1 107 ? 2.217 8.487 -1.140 1.00 84.62 107 CYS A CA 1
ATOM 868 C C . CYS A 1 107 ? 2.590 9.290 0.112 1.00 84.62 107 CYS A C 1
ATOM 870 O O . CYS A 1 107 ? 1.889 9.209 1.120 1.00 84.62 107 CYS A O 1
ATOM 872 N N . PHE A 1 108 ? 3.647 10.101 0.045 1.00 85.12 108 PHE A N 1
ATOM 873 C CA . PHE A 1 108 ? 4.076 10.949 1.156 1.00 85.12 108 PHE A CA 1
ATOM 874 C C . PHE A 1 108 ? 2.996 11.962 1.559 1.00 85.12 108 PHE A C 1
ATOM 876 O O . PHE A 1 108 ? 2.672 12.081 2.741 1.00 85.12 108 PHE A O 1
ATOM 883 N N . ALA A 1 109 ? 2.376 12.635 0.585 1.00 88.56 109 ALA A N 1
ATOM 884 C CA . ALA A 1 109 ? 1.280 13.569 0.830 1.00 88.56 109 ALA A CA 1
ATOM 885 C C . ALA A 1 109 ? 0.063 12.877 1.470 1.00 88.56 109 ALA A C 1
ATOM 887 O O . ALA A 1 109 ? -0.512 13.404 2.424 1.00 88.56 109 ALA A O 1
ATOM 888 N N . ALA A 1 110 ? -0.299 11.679 1.000 1.00 86.31 110 ALA A N 1
ATOM 889 C CA . ALA A 1 110 ? -1.394 10.895 1.567 1.00 86.31 110 ALA A CA 1
ATOM 890 C C . ALA A 1 110 ? -1.119 10.483 3.024 1.00 86.31 110 ALA A C 1
ATOM 892 O O . ALA A 1 110 ? -1.992 10.628 3.880 1.00 86.31 110 ALA A O 1
ATOM 893 N N . ILE A 1 111 ? 0.101 10.028 3.329 1.00 86.38 111 ILE A N 1
ATOM 894 C CA . ILE A 1 111 ? 0.517 9.692 4.700 1.00 86.38 111 ILE A CA 1
ATOM 895 C C . ILE A 1 111 ? 0.425 10.924 5.596 1.00 86.38 111 ILE A C 1
ATOM 897 O O . ILE A 1 111 ? -0.177 10.859 6.668 1.00 86.38 111 ILE A O 1
ATOM 901 N N . LEU A 1 112 ? 0.985 12.053 5.155 1.00 88.31 112 LEU A N 1
ATOM 902 C CA . LEU A 1 112 ? 0.983 13.289 5.931 1.00 88.31 112 LEU A CA 1
ATOM 903 C C . LEU A 1 112 ? -0.448 13.763 6.213 1.00 88.31 112 LEU A C 1
ATOM 905 O O . LEU A 1 112 ? -0.774 14.109 7.349 1.00 88.31 112 LEU A O 1
ATOM 909 N N . TYR A 1 113 ? -1.324 13.698 5.209 1.00 89.00 113 TYR A N 1
ATOM 910 C CA . TYR A 1 113 ? -2.743 13.998 5.361 1.00 89.00 113 TYR A CA 1
ATOM 911 C C . TYR A 1 113 ? -3.409 13.118 6.431 1.00 89.00 113 TYR A C 1
ATOM 913 O O . TYR A 1 113 ? -4.083 13.642 7.321 1.00 89.00 113 TYR A O 1
ATOM 921 N N . ILE A 1 114 ? -3.187 11.798 6.395 1.00 85.94 114 ILE A N 1
ATOM 922 C CA . ILE A 1 114 ? -3.745 10.856 7.379 1.00 85.94 114 ILE A CA 1
ATOM 923 C C . ILE A 1 114 ? -3.197 11.142 8.781 1.00 85.94 114 ILE A C 1
ATOM 925 O O . ILE A 1 114 ? -3.971 11.193 9.734 1.00 85.94 114 ILE A O 1
ATOM 929 N N . LEU A 1 115 ? -1.890 11.370 8.926 1.00 86.75 115 LEU A N 1
ATOM 930 C CA . LEU A 1 115 ? -1.272 11.659 10.224 1.00 86.75 115 LEU A CA 1
ATOM 931 C C . LEU A 1 115 ? -1.835 12.938 10.850 1.00 86.75 115 LEU A C 1
ATOM 933 O O . LEU A 1 115 ? -2.153 12.948 12.038 1.00 86.75 115 LEU A O 1
ATOM 937 N N . ILE A 1 116 ? -2.018 13.993 10.052 1.00 89.44 116 ILE A N 1
ATOM 938 C CA . ILE A 1 116 ? -2.592 15.260 10.520 1.00 89.44 116 ILE A CA 1
ATOM 939 C C . ILE A 1 116 ? -4.062 15.071 10.913 1.00 89.44 116 ILE A C 1
ATOM 941 O O . ILE A 1 116 ? -4.476 15.501 11.993 1.00 89.44 116 ILE A O 1
ATOM 945 N N . ARG A 1 117 ? -4.865 14.424 10.058 1.00 88.25 117 ARG A N 1
ATOM 946 C CA . ARG A 1 117 ? -6.315 14.281 10.268 1.00 88.25 117 ARG A CA 1
ATOM 947 C C . ARG A 1 117 ? -6.685 13.281 11.356 1.00 88.25 117 ARG A C 1
ATOM 949 O O . ARG A 1 117 ? -7.673 13.495 12.052 1.00 88.25 117 ARG A O 1
ATOM 956 N N . CYS A 1 118 ? -5.894 12.229 11.530 1.00 88.69 118 CYS A N 1
ATOM 957 C CA . CYS A 1 118 ? -6.194 11.127 12.440 1.00 88.69 118 CYS A CA 1
ATOM 958 C C . CYS A 1 118 ? -5.323 11.138 13.705 1.00 88.69 118 CYS A C 1
ATOM 960 O O . CYS A 1 118 ? -5.322 10.152 14.442 1.00 88.69 118 CYS A O 1
ATOM 962 N N . ARG A 1 119 ? -4.618 12.245 14.001 1.00 88.62 119 ARG A N 1
ATOM 963 C CA . ARG A 1 119 ? -3.684 12.366 15.140 1.00 88.62 119 ARG A CA 1
ATOM 964 C C . ARG A 1 119 ? -4.254 11.897 16.485 1.00 88.62 119 ARG A C 1
ATOM 966 O O . ARG A 1 119 ? -3.541 11.278 17.266 1.00 88.62 119 ARG A O 1
ATOM 973 N N . SER A 1 120 ? -5.541 12.148 16.738 1.00 87.50 120 SER A N 1
ATOM 974 C CA . SER A 1 120 ? -6.223 11.794 17.993 1.00 87.50 120 SER A CA 1
ATOM 975 C C . SER A 1 120 ? -6.431 10.289 18.175 1.00 87.50 120 SER A C 1
ATOM 977 O O . SER A 1 120 ? -6.537 9.816 19.303 1.00 87.50 120 SER A O 1
ATOM 979 N N . VAL A 1 121 ? -6.467 9.526 17.081 1.00 88.25 121 VAL A N 1
ATOM 980 C CA . VAL A 1 121 ? -6.743 8.082 17.087 1.00 88.25 121 VAL A CA 1
ATOM 981 C C . VAL A 1 121 ? -5.531 7.235 16.708 1.00 88.25 121 VAL A C 1
ATOM 983 O O . VAL A 1 121 ? -5.617 6.011 16.772 1.00 88.25 121 VAL A O 1
ATOM 986 N N . LEU A 1 122 ? -4.377 7.842 16.395 1.00 87.56 122 LEU A N 1
ATOM 987 C CA . LEU A 1 122 ? -3.144 7.102 16.076 1.00 87.56 122 LEU A CA 1
ATOM 988 C C . LEU A 1 122 ? -2.765 6.135 17.198 1.00 87.56 122 LEU A C 1
ATOM 990 O O . LEU A 1 122 ? -2.402 4.990 16.939 1.00 87.56 122 LEU A O 1
ATOM 994 N N . ASN A 1 123 ? -2.934 6.560 18.455 1.00 88.12 123 ASN A N 1
ATOM 995 C CA . ASN A 1 123 ? -2.654 5.706 19.604 1.00 88.12 123 ASN A CA 1
ATOM 996 C C . ASN A 1 123 ? -3.556 4.469 19.666 1.00 88.12 123 ASN A C 1
ATOM 998 O O . ASN A 1 123 ? -3.128 3.422 20.149 1.00 88.12 123 ASN A O 1
ATOM 1002 N N . ARG A 1 124 ? -4.782 4.581 19.149 1.00 86.69 124 ARG A N 1
ATOM 1003 C CA . ARG A 1 124 ? -5.740 3.482 19.073 1.00 86.69 124 ARG A CA 1
ATOM 1004 C C . ARG A 1 124 ? -5.496 2.566 17.887 1.00 86.69 124 ARG A C 1
ATOM 1006 O O . ARG A 1 124 ? -6.121 1.526 17.891 1.00 86.69 124 ARG A O 1
ATOM 1013 N N . ALA A 1 125 ? -4.630 2.907 16.930 1.00 88.88 125 ALA A N 1
ATOM 1014 C CA . ALA A 1 125 ? -4.367 2.124 15.716 1.00 88.88 125 ALA A CA 1
ATOM 1015 C C . ALA A 1 125 ? -2.864 1.855 15.474 1.00 88.88 125 ALA A C 1
ATOM 1017 O O . ALA A 1 125 ? -2.458 1.555 14.352 1.00 88.88 125 ALA A O 1
ATOM 1018 N N . LYS A 1 126 ? -2.017 1.955 16.512 1.00 90.81 126 LYS A N 1
ATOM 1019 C CA . LYS A 1 126 ? -0.545 1.860 16.394 1.00 90.81 126 LYS A CA 1
ATOM 1020 C C . LYS A 1 126 ? -0.068 0.594 15.685 1.00 90.81 126 LYS A C 1
ATOM 1022 O O . LYS A 1 126 ? 0.863 0.660 14.891 1.00 90.81 126 LYS A O 1
ATOM 1027 N N . THR A 1 127 ? -0.698 -0.546 15.960 1.00 91.19 127 THR A N 1
ATOM 1028 C CA . THR A 1 127 ? -0.306 -1.837 15.375 1.00 91.19 127 THR A CA 1
ATOM 1029 C C . THR A 1 127 ? -0.608 -1.891 13.878 1.00 91.19 127 THR A C 1
ATOM 1031 O O . THR A 1 127 ? 0.261 -2.272 13.096 1.00 91.19 127 THR A O 1
ATOM 1034 N N . ALA A 1 128 ? -1.781 -1.412 13.452 1.00 91.75 128 ALA A N 1
ATOM 1035 C CA . ALA A 1 128 ? -2.125 -1.289 12.035 1.00 91.75 128 ALA A CA 1
ATOM 1036 C C . ALA A 1 128 ? -1.194 -0.301 11.312 1.00 91.75 128 ALA A C 1
ATOM 1038 O O . ALA A 1 128 ? -0.739 -0.566 10.197 1.00 91.75 128 ALA A O 1
ATOM 1039 N N . LEU A 1 129 ? -0.850 0.815 11.963 1.00 91.31 129 LEU A N 1
ATOM 1040 C CA . LEU A 1 129 ? 0.100 1.794 11.430 1.00 91.31 129 LEU A CA 1
ATOM 1041 C C . LEU A 1 129 ? 1.511 1.215 11.288 1.00 91.31 129 LEU A C 1
ATOM 1043 O O . LEU A 1 129 ? 2.165 1.483 10.286 1.00 91.31 129 LEU A O 1
ATOM 1047 N N . ALA A 1 130 ? 1.961 0.384 12.230 1.00 92.31 130 ALA A N 1
ATOM 1048 C CA . ALA A 1 130 ? 3.251 -0.297 12.139 1.00 92.31 130 ALA A CA 1
ATOM 1049 C C . ALA A 1 130 ? 3.309 -1.241 10.927 1.00 92.31 130 ALA A C 1
ATOM 1051 O O . ALA A 1 130 ? 4.252 -1.174 10.140 1.00 92.31 130 ALA A O 1
ATOM 1052 N N . GLY A 1 131 ? 2.273 -2.059 10.712 1.00 92.31 131 GLY A N 1
ATOM 1053 C CA . GLY A 1 131 ? 2.188 -2.907 9.519 1.00 92.31 131 GLY A CA 1
ATOM 1054 C C . GLY A 1 131 ? 2.116 -2.091 8.222 1.00 92.31 131 GLY A C 1
ATOM 1055 O O . GLY A 1 131 ? 2.774 -2.421 7.236 1.00 92.31 131 GLY A O 1
ATOM 1056 N N . THR A 1 132 ? 1.405 -0.960 8.244 1.00 91.38 132 THR A N 1
ATOM 1057 C CA . THR A 1 132 ? 1.343 -0.026 7.106 1.00 91.38 132 THR A CA 1
ATOM 1058 C C . THR A 1 132 ? 2.709 0.593 6.807 1.00 91.38 132 THR A C 1
ATOM 1060 O O . THR A 1 132 ? 3.090 0.692 5.644 1.00 91.38 132 THR A O 1
ATOM 1063 N N . ALA A 1 133 ? 3.489 0.953 7.830 1.00 90.50 133 ALA A N 1
ATOM 1064 C CA . ALA A 1 133 ? 4.846 1.471 7.663 1.00 90.50 133 ALA A CA 1
ATOM 1065 C C . ALA A 1 133 ? 5.778 0.445 6.996 1.00 90.50 133 ALA A C 1
ATOM 1067 O O . ALA A 1 133 ? 6.565 0.812 6.125 1.00 90.50 133 ALA A O 1
ATOM 1068 N N . ILE A 1 134 ? 5.642 -0.841 7.334 1.00 91.56 134 ILE A N 1
ATOM 1069 C CA . ILE A 1 134 ? 6.389 -1.926 6.676 1.00 91.56 134 ILE A CA 1
ATOM 1070 C C . ILE A 1 134 ? 5.981 -2.053 5.201 1.00 91.56 134 ILE A C 1
ATOM 1072 O O . ILE A 1 134 ? 6.850 -2.162 4.336 1.00 91.56 134 ILE A O 1
ATOM 1076 N N . LEU A 1 135 ? 4.683 -1.973 4.884 1.00 90.56 135 LEU A N 1
ATOM 1077 C CA . LEU A 1 135 ? 4.213 -1.983 3.492 1.00 90.56 135 LEU A CA 1
ATOM 1078 C C . LEU A 1 135 ? 4.709 -0.774 2.689 1.00 90.56 135 LEU A C 1
ATOM 1080 O O . LEU A 1 135 ? 5.021 -0.902 1.507 1.00 90.56 135 LEU A O 1
ATOM 1084 N N . LEU A 1 136 ? 4.811 0.395 3.320 1.00 87.62 136 LEU A N 1
ATOM 1085 C CA . LEU A 1 136 ? 5.386 1.585 2.696 1.00 87.62 136 LEU A CA 1
ATOM 1086 C C . LEU A 1 136 ? 6.884 1.419 2.442 1.00 87.62 136 LEU A C 1
ATOM 1088 O O . LEU A 1 136 ? 7.353 1.750 1.357 1.00 87.62 136 LEU A O 1
ATOM 1092 N N . LEU A 1 137 ? 7.628 0.857 3.397 1.00 86.44 137 LEU A N 1
ATOM 1093 C CA . LEU A 1 137 ? 9.036 0.517 3.199 1.00 86.44 137 LEU A CA 1
ATOM 1094 C C . LEU A 1 137 ? 9.208 -0.443 2.013 1.00 86.44 137 LEU A C 1
ATOM 1096 O O . LEU A 1 137 ? 10.036 -0.195 1.139 1.00 86.44 137 LEU A O 1
ATOM 1100 N N . PHE A 1 138 ? 8.381 -1.489 1.939 1.00 86.62 138 PHE A N 1
ATOM 1101 C CA . PHE A 1 138 ? 8.323 -2.392 0.788 1.00 86.62 138 PHE A CA 1
ATOM 1102 C C . PHE A 1 138 ? 8.073 -1.634 -0.526 1.00 86.62 138 PHE A C 1
ATOM 1104 O O . PHE A 1 138 ? 8.784 -1.857 -1.508 1.00 86.62 138 PHE A O 1
ATOM 1111 N N . LEU A 1 139 ? 7.109 -0.708 -0.545 1.00 83.62 139 LEU A N 1
ATOM 1112 C CA . LEU A 1 139 ? 6.789 0.096 -1.725 1.00 83.62 139 LEU A CA 1
ATOM 1113 C C . LEU A 1 139 ? 7.998 0.927 -2.182 1.00 83.62 139 LEU A C 1
ATOM 1115 O O . LEU A 1 139 ? 8.319 0.935 -3.371 1.00 83.62 139 LEU A O 1
ATOM 1119 N N . PHE A 1 140 ? 8.710 1.574 -1.256 1.00 79.88 140 PHE A N 1
ATOM 1120 C CA . PHE A 1 140 ? 9.912 2.350 -1.572 1.00 79.88 140 PHE A CA 1
ATOM 1121 C C . PHE A 1 140 ? 11.054 1.481 -2.105 1.00 79.88 140 PHE A C 1
ATOM 1123 O O . PHE A 1 140 ? 11.682 1.845 -3.101 1.00 79.88 140 PHE A O 1
ATOM 1130 N N . ILE A 1 141 ? 11.290 0.312 -1.500 1.00 79.38 141 ILE A N 1
ATOM 1131 C CA . ILE A 1 141 ? 12.285 -0.654 -1.991 1.00 79.38 141 ILE A CA 1
ATOM 1132 C C . ILE A 1 141 ? 11.935 -1.086 -3.423 1.00 79.38 141 ILE A C 1
ATOM 1134 O O . ILE A 1 141 ? 12.810 -1.124 -4.292 1.00 79.38 141 ILE A O 1
ATOM 1138 N N . ARG A 1 142 ? 10.652 -1.347 -3.706 1.00 77.75 142 ARG A N 1
ATOM 1139 C CA . ARG A 1 142 ? 10.179 -1.715 -5.049 1.00 77.75 142 ARG A CA 1
ATOM 1140 C C . ARG A 1 142 ? 10.407 -0.596 -6.065 1.00 77.75 142 ARG A C 1
ATOM 1142 O O . ARG A 1 142 ? 10.894 -0.870 -7.160 1.00 77.75 142 ARG A O 1
ATOM 1149 N N . ILE A 1 143 ? 10.120 0.658 -5.708 1.00 73.75 143 ILE A N 1
ATOM 1150 C CA . ILE A 1 143 ? 10.396 1.821 -6.568 1.00 73.75 143 ILE A CA 1
ATOM 1151 C C . ILE A 1 143 ? 11.896 1.912 -6.888 1.00 73.75 143 ILE A C 1
ATOM 1153 O O . ILE A 1 143 ? 12.252 2.044 -8.059 1.00 73.75 143 ILE A O 1
ATOM 1157 N N . GLY A 1 144 ? 12.766 1.777 -5.881 1.00 72.25 144 GLY A N 1
ATOM 1158 C CA . GLY A 1 144 ? 14.224 1.815 -6.056 1.00 72.25 144 GLY A CA 1
ATOM 1159 C C . GLY A 1 144 ? 14.781 0.667 -6.906 1.00 72.25 144 GLY A C 1
ATOM 1160 O O . GLY A 1 144 ? 15.731 0.853 -7.665 1.00 72.25 144 GLY A O 1
ATOM 1161 N N . SER A 1 145 ? 14.165 -0.516 -6.831 1.00 71.00 145 SER A N 1
ATOM 1162 C CA . SER A 1 145 ? 14.534 -1.659 -7.673 1.00 71.00 145 SER A CA 1
ATOM 1163 C C . SER A 1 145 ? 14.238 -1.396 -9.157 1.00 71.00 145 SER A C 1
ATOM 1165 O O . SER A 1 145 ? 15.063 -1.695 -10.022 1.00 71.00 145 SER A O 1
ATOM 1167 N N . ILE A 1 146 ? 13.094 -0.773 -9.464 1.00 65.44 146 ILE A N 1
ATOM 1168 C CA . ILE A 1 146 ? 12.650 -0.516 -10.843 1.00 65.44 146 ILE A CA 1
ATOM 1169 C C . ILE A 1 146 ? 13.443 0.623 -11.510 1.00 65.44 146 ILE A C 1
ATOM 1171 O O . ILE A 1 146 ? 13.667 0.586 -12.723 1.00 65.44 146 ILE A O 1
ATOM 1175 N N . THR A 1 147 ? 13.898 1.620 -10.746 1.00 65.38 147 THR A N 1
ATOM 1176 C CA . THR A 1 147 ? 14.687 2.756 -11.263 1.00 65.38 147 THR A CA 1
ATOM 1177 C C . THR A 1 147 ? 16.143 2.407 -11.600 1.00 65.38 147 THR A C 1
ATOM 1179 O O . THR A 1 147 ? 16.857 3.250 -12.139 1.00 65.38 147 THR A O 1
ATOM 1182 N N . GLY A 1 148 ? 16.575 1.156 -11.397 1.00 59.72 148 GLY A N 1
ATOM 1183 C CA . GLY A 1 148 ? 17.770 0.624 -12.055 1.00 59.72 148 GLY A CA 1
ATOM 1184 C C . GLY A 1 148 ? 19.069 0.661 -11.249 1.00 59.72 148 GLY A C 1
ATOM 1185 O O . GLY A 1 148 ? 20.139 0.702 -11.859 1.00 59.72 148 GLY A O 1
ATOM 1186 N N . LEU A 1 149 ? 19.016 0.559 -9.915 1.00 54.56 149 LEU A N 1
ATOM 1187 C CA . LEU A 1 149 ? 20.175 0.112 -9.125 1.00 54.56 149 LEU A CA 1
ATOM 1188 C C . LEU A 1 149 ? 20.525 -1.333 -9.538 1.00 54.56 149 LEU A C 1
ATOM 1190 O O . LEU A 1 149 ? 19.958 -2.314 -9.061 1.00 54.56 149 LEU A O 1
ATOM 1194 N N . ARG A 1 150 ? 21.397 -1.456 -10.544 1.00 52.16 150 ARG A N 1
ATOM 1195 C CA . ARG A 1 150 ? 21.734 -2.712 -11.221 1.00 52.16 150 ARG A CA 1
ATOM 1196 C C . ARG A 1 150 ? 22.564 -3.622 -10.325 1.00 52.16 150 ARG A C 1
ATOM 1198 O O . ARG A 1 150 ? 23.769 -3.422 -10.192 1.00 52.16 150 ARG A O 1
ATOM 1205 N N . THR A 1 151 ? 21.974 -4.720 -9.862 1.00 52.34 151 THR A N 1
ATOM 1206 C CA . THR A 1 151 ? 22.730 -5.960 -9.627 1.00 52.34 151 THR A CA 1
ATOM 1207 C C . THR A 1 151 ? 21.800 -7.171 -9.721 1.00 52.34 151 THR A C 1
ATOM 1209 O O . THR A 1 151 ? 20.933 -7.375 -8.877 1.00 52.34 151 THR A O 1
ATOM 1212 N N . ALA A 1 152 ? 21.961 -7.982 -10.770 1.00 48.88 152 ALA A N 1
ATOM 1213 C CA . ALA A 1 152 ? 21.081 -9.120 -11.058 1.00 48.88 152 ALA A CA 1
ATOM 1214 C C . ALA A 1 152 ? 21.148 -10.238 -9.992 1.00 48.88 152 ALA A C 1
ATOM 1216 O O . ALA A 1 152 ? 20.129 -10.864 -9.717 1.00 48.88 152 ALA A O 1
ATOM 1217 N N . MET A 1 153 ? 22.305 -10.441 -9.342 1.00 51.25 153 MET A N 1
ATOM 1218 C CA . MET A 1 153 ? 22.445 -11.380 -8.211 1.00 51.25 153 MET A CA 1
ATOM 1219 C C . MET A 1 153 ? 21.799 -10.864 -6.920 1.00 51.25 153 MET A C 1
ATOM 1221 O O . MET A 1 153 ? 21.218 -11.642 -6.170 1.00 51.25 153 MET A O 1
ATOM 1225 N N . ILE A 1 154 ? 21.837 -9.550 -6.676 1.00 58.06 154 ILE A N 1
ATOM 1226 C CA . ILE A 1 154 ? 21.149 -8.948 -5.529 1.00 58.06 154 ILE A CA 1
ATOM 1227 C C . ILE A 1 154 ? 19.629 -9.015 -5.753 1.00 58.06 154 ILE A C 1
ATOM 1229 O O . ILE A 1 154 ? 18.886 -9.208 -4.801 1.00 58.06 154 ILE A O 1
ATOM 1233 N N . LEU A 1 155 ? 19.155 -8.958 -7.004 1.00 55.41 155 LEU A N 1
ATOM 1234 C CA . LEU A 1 155 ? 17.730 -8.974 -7.345 1.00 55.41 155 LEU A CA 1
ATOM 1235 C C . LEU A 1 155 ? 16.987 -10.229 -6.858 1.00 55.41 155 LEU A C 1
ATOM 1237 O O . LEU A 1 155 ? 15.924 -10.086 -6.269 1.00 55.41 155 LEU A O 1
ATOM 1241 N N . GLN A 1 156 ? 17.523 -11.442 -7.046 1.00 57.31 156 GLN A N 1
ATOM 1242 C CA . GLN A 1 156 ? 16.855 -12.667 -6.564 1.00 57.31 156 GLN A CA 1
ATOM 1243 C C . GLN A 1 156 ? 16.827 -12.757 -5.033 1.00 57.31 156 GLN A C 1
ATOM 1245 O O . GLN A 1 156 ? 15.796 -13.112 -4.460 1.00 57.31 156 GLN A O 1
ATOM 1250 N N . TYR A 1 157 ? 17.923 -12.377 -4.367 1.00 61.53 157 TYR A N 1
ATOM 1251 C CA . TYR A 1 157 ? 17.977 -12.305 -2.905 1.00 61.53 157 TYR A CA 1
ATOM 1252 C C . TYR A 1 157 ? 16.997 -11.246 -2.373 1.00 61.53 157 TYR A C 1
ATOM 1254 O O . TYR A 1 157 ? 16.214 -11.514 -1.464 1.00 61.53 157 TYR A O 1
ATOM 1262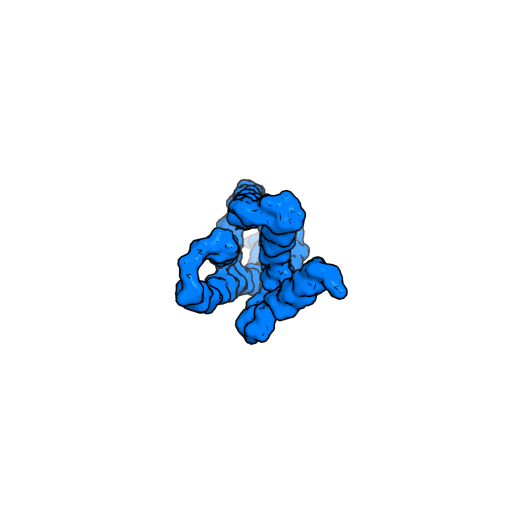 N N . ILE A 1 158 ? 16.954 -10.075 -3.011 1.00 63.75 158 ILE A N 1
ATOM 1263 C CA . ILE A 1 158 ? 16.031 -8.982 -2.704 1.00 63.75 158 ILE A CA 1
ATOM 1264 C C . ILE A 1 158 ? 14.574 -9.403 -2.916 1.00 63.75 158 ILE A C 1
ATOM 1266 O O . ILE A 1 158 ? 13.765 -9.114 -2.048 1.00 63.75 158 ILE A O 1
ATOM 1270 N N . ILE A 1 159 ? 14.214 -10.108 -3.995 1.00 62.56 159 ILE A N 1
ATOM 1271 C CA . ILE A 1 159 ? 12.817 -10.490 -4.285 1.00 62.56 159 ILE A CA 1
ATOM 1272 C C . ILE A 1 159 ? 12.222 -11.361 -3.169 1.00 62.56 159 ILE A C 1
ATOM 1274 O O . ILE A 1 159 ? 11.111 -11.090 -2.711 1.00 62.56 159 ILE A O 1
ATOM 1278 N N . PHE A 1 160 ? 12.961 -12.362 -2.678 1.00 65.12 160 PHE A N 1
ATOM 1279 C CA . PHE A 1 160 ? 12.488 -13.192 -1.563 1.00 65.12 160 PHE A CA 1
ATOM 1280 C C . PHE A 1 160 ? 12.271 -12.362 -0.288 1.00 65.12 160 PHE A C 1
ATOM 1282 O O . PHE A 1 160 ? 11.228 -12.464 0.360 1.00 65.12 160 PHE A O 1
ATOM 1289 N N . HIS A 1 161 ? 13.213 -11.471 0.032 1.00 72.94 161 HIS A N 1
ATOM 1290 C CA . HIS A 1 161 ? 13.121 -10.594 1.203 1.00 72.94 161 HIS A CA 1
ATOM 1291 C C . HIS A 1 161 ? 12.020 -9.529 1.045 1.00 72.94 161 HIS A C 1
ATOM 1293 O O . HIS A 1 161 ? 11.367 -9.158 2.017 1.00 72.94 161 HIS A O 1
ATOM 1299 N N . ILE A 1 162 ? 11.757 -9.081 -0.184 1.00 77.81 162 ILE A N 1
ATOM 1300 C CA . ILE A 1 162 ? 10.682 -8.152 -0.543 1.00 77.81 162 ILE A CA 1
ATOM 1301 C C . ILE A 1 162 ? 9.313 -8.800 -0.297 1.00 77.81 162 ILE A C 1
ATOM 1303 O O . ILE A 1 162 ? 8.464 -8.181 0.342 1.00 77.81 162 ILE A O 1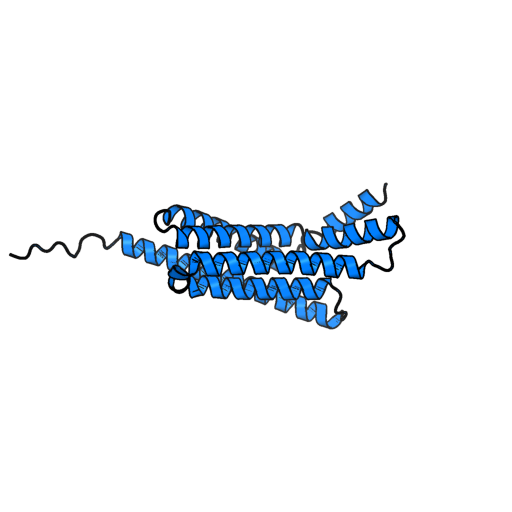
ATOM 1307 N N . HIS A 1 163 ? 9.096 -10.046 -0.734 1.00 82.81 163 HIS A N 1
ATOM 1308 C CA . HIS A 1 163 ? 7.844 -10.759 -0.452 1.00 82.81 163 HIS A CA 1
ATOM 1309 C C . HIS A 1 163 ? 7.654 -11.029 1.041 1.00 82.81 163 HIS A C 1
ATOM 1311 O O . HIS A 1 163 ? 6.535 -10.915 1.539 1.00 82.81 163 HIS A O 1
ATOM 1317 N N . ALA A 1 164 ? 8.734 -11.332 1.767 1.00 87.00 164 ALA A N 1
ATOM 1318 C CA . ALA A 1 164 ? 8.685 -11.497 3.216 1.00 87.00 164 ALA A CA 1
ATOM 1319 C C . ALA A 1 164 ? 8.273 -10.197 3.929 1.00 87.00 164 ALA A C 1
ATOM 1321 O O . ALA A 1 164 ? 7.430 -10.238 4.821 1.00 87.00 164 ALA A O 1
ATOM 1322 N N . LEU A 1 165 ? 8.803 -9.041 3.509 1.00 89.00 165 LEU A N 1
ATOM 1323 C CA . LEU A 1 165 ? 8.405 -7.733 4.045 1.00 89.00 165 LEU A CA 1
ATOM 1324 C C . LEU A 1 165 ? 6.934 -7.412 3.759 1.00 89.00 165 LEU A C 1
ATOM 1326 O O . LEU A 1 165 ? 6.215 -6.960 4.650 1.00 89.00 165 LEU A O 1
ATOM 1330 N N . GLU A 1 166 ? 6.474 -7.668 2.534 1.00 91.44 166 GLU A N 1
ATOM 1331 C CA . GLU A 1 166 ? 5.076 -7.469 2.140 1.00 91.44 166 GLU A CA 1
ATOM 1332 C C . GLU A 1 166 ? 4.130 -8.341 2.977 1.00 91.44 166 GLU A C 1
ATOM 1334 O O . GLU A 1 166 ? 3.152 -7.852 3.550 1.00 91.44 166 GLU A O 1
ATOM 1339 N N . LEU A 1 167 ? 4.461 -9.628 3.108 1.00 92.56 167 LEU A N 1
ATOM 1340 C CA . LEU A 1 167 ? 3.700 -10.587 3.899 1.00 92.56 167 LEU A CA 1
ATOM 1341 C C . LEU A 1 167 ? 3.699 -10.215 5.386 1.00 92.56 167 LEU A C 1
ATOM 1343 O O . LEU A 1 167 ? 2.651 -10.277 6.027 1.00 92.56 167 LEU A O 1
ATOM 1347 N N . LEU A 1 168 ? 4.840 -9.788 5.932 1.00 93.69 168 LEU A N 1
ATOM 1348 C CA . LEU A 1 168 ? 4.965 -9.343 7.319 1.00 93.69 168 LEU A CA 1
ATOM 1349 C C . LEU A 1 168 ? 4.059 -8.138 7.597 1.00 93.69 168 LEU A C 1
ATOM 1351 O O . LEU A 1 168 ? 3.286 -8.157 8.555 1.00 93.69 168 LEU A O 1
ATOM 1355 N N . GLY A 1 169 ? 4.112 -7.116 6.737 1.00 93.19 169 GLY A N 1
ATOM 1356 C CA . GLY A 1 169 ? 3.273 -5.925 6.859 1.00 93.19 169 GLY A CA 1
ATOM 1357 C C . GLY A 1 169 ? 1.782 -6.266 6.832 1.00 93.19 169 GLY A C 1
ATOM 1358 O O . GLY A 1 169 ? 1.035 -5.844 7.717 1.00 93.19 169 GLY A O 1
ATOM 1359 N N . LEU A 1 170 ? 1.354 -7.097 5.875 1.00 93.94 170 LEU A N 1
ATOM 1360 C CA . LEU A 1 170 ? -0.030 -7.573 5.789 1.00 93.94 170 LEU A CA 1
ATOM 1361 C C . LEU A 1 170 ? -0.456 -8.392 7.003 1.00 93.94 170 LEU A C 1
ATOM 1363 O O . LEU A 1 170 ? -1.561 -8.200 7.499 1.00 93.94 170 LEU A O 1
ATOM 1367 N N . THR A 1 171 ? 0.404 -9.286 7.488 1.00 94.81 171 THR A N 1
ATOM 1368 C CA . THR A 1 171 ? 0.094 -10.151 8.633 1.00 94.81 171 THR A CA 1
ATOM 1369 C C . THR A 1 171 ? -0.100 -9.322 9.899 1.00 94.81 171 THR A C 1
ATOM 1371 O O . THR A 1 171 ? -1.039 -9.564 10.653 1.00 94.81 171 THR A O 1
ATOM 1374 N N . ILE A 1 172 ? 0.723 -8.289 10.105 1.00 95.62 172 ILE A N 1
ATOM 1375 C CA . ILE A 1 172 ? 0.571 -7.357 11.229 1.00 95.62 172 ILE A CA 1
ATOM 1376 C C . ILE A 1 172 ? -0.750 -6.586 11.124 1.00 95.62 172 ILE A C 1
ATOM 1378 O O . ILE A 1 172 ? -1.466 -6.472 12.120 1.00 95.62 172 ILE A O 1
ATOM 1382 N N . ILE A 1 173 ? -1.109 -6.087 9.935 1.00 94.81 173 ILE A N 1
ATOM 1383 C CA . ILE A 1 173 ? -2.392 -5.394 9.732 1.00 94.81 173 ILE A CA 1
ATOM 1384 C C . ILE A 1 173 ? -3.564 -6.354 9.957 1.00 94.81 173 ILE A C 1
ATOM 1386 O O . ILE A 1 173 ? -4.527 -5.994 10.630 1.00 94.81 173 ILE A O 1
ATOM 1390 N N . PHE A 1 174 ? -3.479 -7.576 9.436 1.00 95.75 174 PHE A N 1
ATOM 1391 C CA . PHE A 1 174 ? -4.502 -8.600 9.606 1.00 95.75 174 PHE A CA 1
ATOM 1392 C C . PHE A 1 174 ? -4.711 -8.940 11.085 1.00 95.75 174 PHE A C 1
ATOM 1394 O O . PHE A 1 174 ? -5.830 -8.851 11.583 1.00 95.75 174 PHE A O 1
ATOM 1401 N N . ALA A 1 175 ? -3.638 -9.245 11.818 1.00 94.62 175 ALA A N 1
ATOM 1402 C CA . ALA A 1 175 ? -3.702 -9.538 13.248 1.00 94.62 175 ALA A CA 1
ATOM 1403 C C . ALA A 1 175 ? -4.257 -8.350 14.052 1.00 94.62 175 ALA A C 1
ATOM 1405 O O . ALA A 1 175 ? -5.092 -8.530 14.938 1.00 94.62 175 ALA A O 1
ATOM 1406 N N . SER A 1 176 ? -3.835 -7.131 13.706 1.00 93.38 176 SER A N 1
ATOM 1407 C CA . SER A 1 176 ? -4.345 -5.891 14.291 1.00 93.38 176 SER A CA 1
ATOM 1408 C C . SER A 1 176 ? -5.857 -5.753 14.090 1.00 93.38 176 SER A C 1
ATOM 1410 O O . SER A 1 176 ? -6.595 -5.517 15.043 1.00 93.38 176 SER A O 1
ATOM 1412 N N . LEU A 1 177 ? -6.337 -5.973 12.868 1.00 93.25 177 LEU A N 1
ATOM 1413 C CA . LEU A 1 177 ? -7.750 -5.898 12.522 1.00 93.25 177 LEU A CA 1
ATOM 1414 C C . LEU A 1 177 ? -8.587 -6.933 13.284 1.00 93.25 177 LEU A C 1
ATOM 1416 O O . LEU A 1 177 ? -9.619 -6.582 13.852 1.00 93.25 177 LEU A O 1
ATOM 1420 N N . ILE A 1 178 ? -8.116 -8.180 13.354 1.00 94.06 178 ILE A N 1
ATOM 1421 C CA . ILE A 1 178 ? -8.762 -9.237 14.140 1.00 94.06 178 ILE A CA 1
ATOM 1422 C C . ILE A 1 178 ? -8.844 -8.834 15.617 1.00 94.06 178 ILE A C 1
ATOM 1424 O O . ILE A 1 178 ? -9.918 -8.913 16.214 1.00 94.06 178 ILE A O 1
ATOM 1428 N N . TYR A 1 179 ? -7.749 -8.329 16.189 1.00 92.75 179 TYR A N 1
ATOM 1429 C CA . TYR A 1 179 ? -7.718 -7.844 17.567 1.00 92.75 179 TYR A CA 1
ATOM 1430 C C . TYR A 1 179 ? -8.771 -6.754 17.827 1.00 92.75 179 TYR A C 1
ATOM 1432 O O . TYR A 1 179 ? -9.504 -6.840 18.812 1.00 92.75 179 TYR A O 1
ATOM 1440 N N . TYR A 1 180 ? -8.903 -5.762 16.939 1.00 89.62 180 TYR A N 1
ATOM 1441 C CA . TYR A 1 180 ? -9.902 -4.700 17.101 1.00 89.62 180 TYR A CA 1
ATOM 1442 C C . TYR A 1 180 ? -11.341 -5.197 16.958 1.00 89.62 180 TYR A C 1
ATOM 1444 O O . TYR A 1 180 ? -12.192 -4.807 17.755 1.00 89.62 180 TYR A O 1
ATOM 1452 N N . ILE A 1 181 ? -11.607 -6.092 16.002 1.00 90.12 181 ILE A N 1
ATOM 1453 C CA . ILE A 1 181 ? -12.934 -6.696 15.827 1.00 90.12 181 ILE A CA 1
ATOM 1454 C C . ILE A 1 181 ? -13.364 -7.430 17.109 1.00 90.12 181 ILE A C 1
ATOM 1456 O O . ILE A 1 181 ? -14.489 -7.237 17.574 1.00 90.12 181 ILE A O 1
ATOM 1460 N N . PHE A 1 182 ? -12.472 -8.222 17.714 1.00 90.50 182 PHE A N 1
ATOM 1461 C CA . PHE A 1 182 ? -12.759 -8.933 18.965 1.00 90.50 182 PHE A CA 1
ATOM 1462 C C . PHE A 1 182 ? -12.889 -8.000 20.172 1.00 90.50 182 PHE A C 1
ATOM 1464 O O . PHE A 1 182 ? -13.769 -8.201 21.012 1.00 90.50 182 PHE A O 1
ATOM 1471 N N . LEU A 1 183 ? -12.039 -6.974 20.271 1.00 87.56 183 LEU A N 1
ATOM 1472 C CA . LEU A 1 183 ? -12.094 -6.004 21.363 1.00 87.56 183 LEU A CA 1
ATOM 1473 C C . LEU A 1 183 ? -13.440 -5.266 21.387 1.00 87.56 183 LEU A C 1
ATOM 1475 O O . LEU A 1 183 ? -14.035 -5.106 22.453 1.00 87.56 183 LEU A O 1
ATOM 1479 N N . ASP A 1 184 ? -13.935 -4.849 20.223 1.00 84.75 184 ASP A N 1
ATOM 1480 C CA . ASP A 1 184 ? -15.222 -4.163 20.122 1.00 84.75 184 ASP A CA 1
ATOM 1481 C C . ASP A 1 184 ? -16.401 -5.114 20.358 1.00 84.75 184 ASP A C 1
ATOM 1483 O O . ASP A 1 184 ? -17.352 -4.735 21.039 1.00 84.75 184 ASP A O 1
ATOM 1487 N N . ALA A 1 185 ? -16.323 -6.369 19.898 1.00 83.56 185 ALA A N 1
ATOM 1488 C CA . ALA A 1 185 ? -17.331 -7.383 20.224 1.00 83.56 185 ALA A CA 1
ATOM 1489 C C . ALA A 1 185 ? -17.447 -7.619 21.742 1.00 83.56 185 ALA A C 1
ATOM 1491 O O . ALA A 1 185 ? -18.550 -7.742 22.270 1.00 83.56 185 ALA A O 1
ATOM 1492 N N . LYS A 1 186 ? -16.321 -7.619 22.470 1.00 83.38 186 LYS A N 1
ATOM 1493 C CA . LYS A 1 186 ? -16.319 -7.759 23.934 1.00 83.38 186 LYS A CA 1
ATOM 1494 C C . LYS A 1 186 ? -16.940 -6.549 24.640 1.00 83.38 186 LYS A C 1
ATOM 1496 O O . LYS A 1 186 ? -17.624 -6.722 25.645 1.00 83.38 186 LYS A O 1
ATOM 1501 N N . LYS A 1 187 ? -16.724 -5.332 24.130 1.00 79.62 187 LYS A N 1
ATOM 1502 C CA . LYS A 1 187 ? -17.340 -4.112 24.685 1.00 79.62 187 LYS A CA 1
ATOM 1503 C C . LYS A 1 187 ? -18.857 -4.103 24.514 1.00 79.62 187 LYS A C 1
ATOM 1505 O O . LYS A 1 187 ? -19.557 -3.737 25.449 1.00 79.62 187 LYS A O 1
ATOM 1510 N N . GLU A 1 188 ? -19.357 -4.552 23.363 1.00 75.12 188 GLU A N 1
ATOM 1511 C CA . GLU A 1 188 ? -20.800 -4.678 23.096 1.00 75.12 188 GLU A CA 1
ATOM 1512 C C . GLU A 1 188 ? -21.494 -5.720 23.991 1.00 75.12 188 GLU A C 1
ATOM 1514 O O . GLU A 1 188 ? -22.699 -5.628 24.194 1.00 75.12 188 GLU A O 1
ATOM 1519 N N . GLN A 1 189 ? -20.755 -6.684 24.553 1.00 73.38 189 GLN A N 1
ATOM 1520 C CA . GLN A 1 189 ? -21.280 -7.695 25.484 1.00 73.38 189 GLN A CA 1
ATOM 1521 C C . GLN A 1 189 ? -21.290 -7.254 26.959 1.00 73.38 189 GLN A C 1
ATOM 1523 O O . GLN A 1 189 ? -21.915 -7.914 27.785 1.00 73.38 189 GLN A O 1
ATOM 1528 N N . LEU A 1 190 ? -20.639 -6.138 27.308 1.00 68.25 190 LEU A N 1
ATOM 1529 C CA . LEU A 1 190 ? -20.574 -5.601 28.676 1.00 68.25 190 LEU A CA 1
ATOM 1530 C C . LEU A 1 190 ? -21.573 -4.461 29.039 1.00 68.25 190 LEU A C 1
ATOM 1532 O O . LEU A 1 190 ? -21.305 -3.764 30.017 1.00 68.25 190 LEU A O 1
ATOM 1536 N N . PRO A 1 191 ? -22.723 -4.220 28.366 1.00 56.78 191 PRO A N 1
ATOM 1537 C CA . PRO A 1 191 ? -23.441 -2.950 28.510 1.00 56.78 191 PRO A CA 1
ATOM 1538 C C . PRO A 1 191 ? -24.282 -2.766 29.792 1.00 56.78 191 PRO A C 1
ATOM 1540 O O . PRO A 1 191 ? -24.886 -1.710 29.931 1.00 56.78 191 PRO A O 1
ATOM 1543 N N . HIS A 1 192 ? -24.343 -3.711 30.746 1.00 55.16 192 HIS A N 1
ATOM 1544 C CA . HIS A 1 192 ? -25.342 -3.632 31.838 1.00 55.16 192 HIS A CA 1
ATOM 1545 C C . HIS A 1 192 ? -24.897 -3.993 33.268 1.00 55.16 192 HIS A C 1
ATOM 1547 O O . HIS A 1 192 ? -25.758 -4.244 34.107 1.00 55.16 192 HIS A O 1
ATOM 1553 N N . ARG A 1 193 ? -23.602 -3.994 33.619 1.00 56.25 193 ARG A N 1
ATOM 1554 C CA . ARG A 1 193 ? -23.198 -4.319 35.011 1.00 56.25 193 ARG A CA 1
ATOM 1555 C C . ARG A 1 193 ? -23.054 -3.137 35.983 1.00 56.25 193 ARG A C 1
ATOM 1557 O O . ARG A 1 193 ? -22.775 -3.387 37.147 1.00 56.25 193 ARG A O 1
ATOM 1564 N N . GLU A 1 194 ? -23.291 -1.897 35.551 1.00 54.88 194 GLU A N 1
ATOM 1565 C CA . GLU A 1 194 ? -23.120 -0.688 36.390 1.00 54.88 194 GLU A CA 1
ATOM 1566 C C . GLU A 1 194 ? -24.425 0.064 36.716 1.00 54.88 194 GLU A C 1
ATOM 1568 O O . GLU A 1 194 ? -24.389 1.191 37.191 1.00 54.88 194 GLU A O 1
ATOM 1573 N N . ALA A 1 195 ? -25.592 -0.559 36.531 1.00 53.44 195 ALA A N 1
ATOM 1574 C CA . ALA A 1 195 ? -26.848 -0.058 37.097 1.00 53.44 195 ALA A CA 1
ATOM 1575 C C . ALA A 1 195 ? -27.219 -0.868 38.349 1.00 53.44 195 ALA A C 1
ATOM 1577 O O . ALA A 1 195 ? -28.247 -1.539 38.384 1.00 53.44 195 ALA A O 1
ATOM 1578 N N . ALA A 1 196 ? -26.352 -0.864 39.363 1.00 55.28 196 ALA A N 1
ATOM 1579 C CA . ALA A 1 196 ? -26.797 -1.182 40.714 1.00 55.28 196 ALA A CA 1
ATOM 1580 C C . ALA A 1 196 ? -27.416 0.108 41.278 1.00 55.28 196 ALA A C 1
ATOM 1582 O O . ALA A 1 196 ? -26.695 1.100 41.383 1.00 55.28 196 ALA A O 1
ATOM 1583 N N . PRO A 1 197 ? -28.726 0.154 41.575 1.00 61.91 197 PRO A N 1
ATOM 1584 C CA . PRO A 1 197 ? -29.273 1.273 42.322 1.00 61.91 197 PRO A CA 1
ATOM 1585 C C . PRO A 1 197 ? -28.632 1.247 43.710 1.00 61.91 197 PRO A C 1
ATOM 1587 O O . PRO A 1 197 ? -28.747 0.253 44.427 1.00 61.91 197 PRO A O 1
ATOM 1590 N N . GLU A 1 198 ? -27.914 2.314 44.055 1.00 61.00 198 GLU A N 1
ATOM 1591 C CA . GLU A 1 198 ? -27.578 2.601 45.446 1.00 61.00 198 GLU A CA 1
ATOM 1592 C C . GLU A 1 198 ? -28.910 2.711 46.208 1.00 61.00 198 GLU A C 1
ATOM 1594 O O . GLU A 1 198 ? -29.723 3.595 45.927 1.00 61.00 198 GLU A O 1
ATOM 1599 N N . LEU A 1 199 ? -29.165 1.722 47.070 1.00 66.12 199 LEU A N 1
ATOM 1600 C CA . LEU A 1 199 ? -30.238 1.708 48.065 1.00 66.12 199 LEU A CA 1
ATOM 1601 C C . LEU A 1 199 ? -29.739 2.361 49.353 1.00 66.12 199 LEU A C 1
ATOM 1603 O O . LEU A 1 199 ? -28.588 2.054 49.741 1.00 66.12 199 LEU A O 1
#

Radius of gyration: 21.39 Å; chains: 1; bounding box: 53×35×84 Å

Organism: NCBI:txid150

Secondary structure (DSSP, 8-state):
--HHHHHHHHHHHHSS---HHHHHHHHHHHHHHHHHHHHHHHTTT-HHHHHHHHHHHHHHHHHHHHHHH-HHHHHHHHHHHHHHHTT-GGGHHHHHHHHHHHHHHHHHHHHHHHHHHTTTTGGGSHHHHHHHHHHHHHHHHHHHHHTT---HHHHHHHHHHHHHHHHHHHHHHHHHHHHHHHHHHHHHT-TTSS-----

pLDDT: mean 80.74, std 11.77, range [48.88, 95.75]

Foldseek 3Di:
DPVVVVVVVVLVVVQDPVDPLLVVLLVLLVVLLVLLVVVLVVPVVPVLVSVLSVLLSVVSVVVSVCNRSVVLVVQLVVVCVVCVVVVNNVCSLVSLVVSLVVVLVVVVVSVVVSCVSNVVCCVVQVQLVVLVVLLVVLVNVVSVVSSDPDDPVVVVVVVVVSSVSSVSSSVSNVVSSVVVVVVVVVVVVPPPPPPDPPD

Sequence (199 aa):
MSRLEDFIARWLSRSGDATFWSWVITFLYAVVIILSFLYTRKIRGDKPLHLLWMALSTFLLAMGVNKQLDFQTLLIMGGRYLAWKTGFIRYGWVIQMAAGAIISSLCFAAILYILIRCRSVLNRAKTALAGTAILLLFLFIRIGSITGLRTAMILQYIIFHIHALELLGLTIIFASLIYYIFLDAKKEQLPHREAAPEL